Protein AF-A0A8C4XB05-F1 (afdb_monomer)

pLDDT: mean 82.98, std 16.68, range [43.34, 98.56]

Solvent-accessible surface area (backbone atoms only — not comparable to full-atom values): 11138 Å² total; per-residue (Å²): 120,66,72,64,51,55,53,51,55,51,53,49,50,57,51,47,29,56,49,43,52,54,46,29,57,49,31,52,52,50,28,53,51,29,49,55,38,36,53,41,47,61,72,66,62,57,79,61,76,79,40,91,90,44,74,74,69,87,67,71,57,72,71,68,80,67,80,66,71,92,76,64,84,85,87,72,52,70,62,56,52,48,42,54,50,33,53,48,26,54,41,47,32,56,52,49,52,53,39,49,57,52,38,54,72,76,38,68,81,45,58,69,44,54,52,39,48,53,51,51,36,52,51,29,51,52,48,27,54,48,45,51,52,46,33,57,74,69,74,40,84,78,78,88,75,72,84,70,69,71,53,79,78,50,95,79,62,50,74,68,56,54,53,54,49,41,50,52,50,36,51,43,47,28,57,44,28,52,47,44,31,53,54,32,51,52,47,36,68,76,42,58,80,82,130

Organism: Erpetoichthys calabaricus (NCBI:txid27687)

Secondary structure (DSSP, 8-state):
-HHHHHHHHHHHHHHHHHHHHHHHHHHHHHHHHHHHHHHHHHHHH-TTTTSTT----S-PPTT-----GGG-SSSS-HHHHHHHHHHHHHHHHHHHHHHHHHHHHH-TT-HHHHHHHHHHHHHHHHHHHHHHHHHHHTTPPPPP------TT--TT--HHHHHHHHHHHHHHHHHHHHHHHHHHHHHHHHSPPP-

Foldseek 3Di:
DVVVVVVVVVVLLLVLLVLLVVLLVLLVVLLVLLVLLLVLLVVQLDDDCPPPPDPPPPDDQPQLDAPPPPPADDPDDLLVLLQVLLQLLQQLLLLLVVLLVLCCVSPVPSVSNNVSSVVSSVSSVVSNVSSVVSCVSVVHDHDDDDRRDDRPPPVPDDNVVSSSNSSVSSVRNSNSSVSNSVSSVVVCVVSPNDD

Mean predicted aligned error: 8.16 Å

InterPro domains:
  IPR000151 Ciliary neurotrophic factor, CNTF [PF01110] (62-191)
  IPR009079 Four-helical cytokine-like, core [G3DSA:1.20.1250.10] (6-192)
  IPR009079 Four-helical cytokine-like, core [SSF47266] (19-193)
  IPR010681 Plethodontid receptivity factor PRF/cardiotrophin-like [PTHR21353] (12-193)

Nearest PDB structures (foldseek):
  3ncb-assembly1_A  TM=7.352E-01  e=3.656E-02  Homo sapiens
  3ncf-assembly1_A  TM=7.503E-01  e=5.565E-02  Homo sapiens
  2q98-assembly1_A  TM=6.964E-01  e=3.831E-02  Homo sapiens
  3nce-assembly1_A  TM=7.565E-01  e=7.365E-02  Homo sapiens
  3ncc-assembly1_A  TM=7.257E-01  e=8.086E-02  Homo sapiens

Radius of gyration: 19.12 Å; Cα contacts (8 Å, |Δi|>4): 170; chains: 1; bounding box: 54×31×57 Å

Sequence (195 aa):
MEVIQVTADQLASSRNQGYISKTYNLSQLLWKLSQDLLEEYEKNQGGPLWTPGYPPSPLYPAGVPQPQSAAWGNGLSDEKLLQHNFIACVSYSCYLQVVQQQQQELNPKATSLHTVLETVIQHMKTLMHNIETIMVSMNFTVPKIDQPMLPNSNSHSGSFQQKVLGYRICLGCNLWLERTVKDFALLASRYPSSF

Structure (mmCIF, N/CA/C/O backbone):
data_AF-A0A8C4XB05-F1
#
_entry.id   AF-A0A8C4XB05-F1
#
loop_
_atom_site.group_PDB
_atom_site.id
_atom_site.type_symbol
_atom_site.label_atom_id
_atom_site.label_alt_id
_atom_site.label_comp_id
_atom_site.label_asym_id
_atom_site.label_entity_id
_atom_site.label_seq_id
_atom_site.pdbx_PDB_ins_code
_atom_site.Cartn_x
_atom_site.Cartn_y
_atom_site.Cartn_z
_atom_site.occupancy
_atom_site.B_iso_or_equiv
_atom_site.auth_seq_id
_atom_site.auth_comp_id
_atom_site.auth_asym_id
_atom_site.auth_atom_id
_atom_site.pdbx_PDB_model_num
ATOM 1 N N . MET A 1 1 ? -26.334 12.978 34.610 1.00 60.12 1 MET A N 1
ATOM 2 C CA . MET A 1 1 ? -24.983 13.020 34.005 1.00 60.12 1 MET A CA 1
ATOM 3 C C . MET A 1 1 ? -24.670 11.746 33.216 1.00 60.12 1 MET A C 1
ATOM 5 O O . MET A 1 1 ? -24.031 11.838 32.185 1.00 60.12 1 MET A O 1
ATOM 9 N N . GLU A 1 2 ? -25.194 10.590 33.633 1.00 61.25 2 GLU A N 1
ATOM 10 C CA . GLU A 1 2 ? -24.961 9.268 33.018 1.00 61.25 2 GLU A CA 1
ATOM 11 C C . GLU A 1 2 ? -25.558 9.090 31.602 1.00 61.25 2 GLU A C 1
ATOM 13 O O . GLU A 1 2 ? -24.885 8.600 30.704 1.00 61.25 2 GLU A O 1
ATOM 18 N N . VAL A 1 3 ? -26.781 9.578 31.352 1.00 61.78 3 VAL A N 1
ATOM 19 C CA . VAL A 1 3 ? -27.481 9.431 30.052 1.00 61.78 3 VAL A CA 1
ATOM 20 C C . VAL A 1 3 ? -26.759 10.142 28.894 1.00 61.78 3 VAL A C 1
ATOM 22 O O . VAL A 1 3 ? -26.722 9.643 27.770 1.00 61.78 3 VAL A O 1
ATOM 25 N N . ILE A 1 4 ? -26.146 11.298 29.163 1.00 64.19 4 ILE A N 1
ATOM 26 C CA . ILE A 1 4 ? -25.444 12.095 28.143 1.00 64.19 4 ILE A CA 1
ATOM 27 C C . ILE A 1 4 ? -24.137 11.403 27.726 1.00 64.19 4 ILE A C 1
ATOM 29 O O . ILE A 1 4 ? -23.819 11.369 26.539 1.00 64.19 4 ILE A O 1
ATOM 33 N N . GLN A 1 5 ? -23.425 10.795 28.680 1.00 66.75 5 GLN A N 1
ATOM 34 C CA . GLN A 1 5 ? -22.178 10.074 28.418 1.00 66.75 5 GLN A CA 1
ATOM 35 C C . GLN A 1 5 ? -22.421 8.810 27.581 1.00 66.75 5 GLN A C 1
ATOM 37 O O . GLN A 1 5 ? -21.751 8.605 26.573 1.00 66.75 5 GLN A O 1
ATOM 42 N N . VAL A 1 6 ? -23.456 8.031 27.922 1.00 67.00 6 VAL A N 1
ATOM 43 C CA . VAL A 1 6 ? -23.853 6.828 27.165 1.00 67.00 6 VAL A CA 1
ATOM 44 C C . VAL A 1 6 ? -24.176 7.161 25.703 1.00 67.00 6 VAL A C 1
ATOM 46 O O . VAL A 1 6 ? -23.797 6.422 24.797 1.00 67.00 6 VAL A O 1
ATOM 49 N N . THR A 1 7 ? -24.816 8.306 25.451 1.00 72.75 7 THR A N 1
ATOM 50 C CA . THR A 1 7 ? -25.174 8.734 24.089 1.00 72.75 7 THR A CA 1
ATOM 51 C C . THR A 1 7 ? -23.936 9.139 23.274 1.00 72.75 7 THR A C 1
ATOM 53 O O . THR A 1 7 ? -23.841 8.836 22.084 1.00 72.75 7 THR A O 1
ATOM 56 N N . ALA A 1 8 ? -22.960 9.800 23.905 1.00 68.31 8 ALA A N 1
ATOM 57 C CA . ALA A 1 8 ? -21.710 10.200 23.259 1.00 68.31 8 ALA A CA 1
ATOM 58 C C . ALA A 1 8 ? -20.842 8.988 22.875 1.00 68.31 8 ALA A C 1
ATOM 60 O O . ALA A 1 8 ? -20.331 8.929 21.754 1.00 68.31 8 ALA A O 1
ATOM 61 N N . ASP A 1 9 ? -20.747 7.994 23.761 1.00 71.69 9 ASP A N 1
ATOM 62 C CA . ASP A 1 9 ? -19.969 6.773 23.527 1.00 71.69 9 ASP A CA 1
ATOM 63 C C . ASP A 1 9 ? -20.589 5.910 22.410 1.00 71.69 9 ASP A C 1
ATOM 65 O O . ASP A 1 9 ? -19.881 5.369 21.556 1.00 71.69 9 ASP A O 1
ATOM 69 N N . GLN A 1 10 ? -21.924 5.850 22.337 1.00 71.06 10 GLN A N 1
ATOM 70 C CA . GLN A 1 10 ? -22.647 5.176 21.251 1.00 71.06 10 GLN A CA 1
ATOM 71 C C . GLN A 1 10 ? -22.427 5.850 19.888 1.00 71.06 10 GLN A C 1
ATOM 73 O O . GLN A 1 10 ? -22.184 5.169 18.888 1.00 71.06 10 GLN A O 1
ATOM 78 N N . LEU A 1 11 ? -22.459 7.186 19.839 1.00 69.75 11 LEU A N 1
ATOM 79 C CA . LEU A 1 11 ? -22.200 7.949 18.614 1.00 69.75 11 LEU A CA 1
ATOM 80 C C . LEU A 1 11 ? -20.749 7.801 18.136 1.00 69.75 11 LEU A C 1
ATOM 82 O O . LEU A 1 11 ? -20.510 7.673 16.933 1.00 69.75 11 LEU A O 1
ATOM 86 N N . ALA A 1 12 ? -19.784 7.795 19.059 1.00 73.88 12 ALA A N 1
ATOM 87 C CA . ALA A 1 12 ? -18.378 7.552 18.744 1.00 73.88 12 ALA A CA 1
ATOM 88 C C . ALA A 1 12 ? -18.166 6.134 18.188 1.00 73.88 12 ALA A C 1
ATOM 90 O O . ALA A 1 12 ? -17.511 5.966 17.159 1.00 73.88 12 ALA A O 1
ATOM 91 N N . SER A 1 13 ? -18.795 5.128 18.804 1.00 74.81 13 SER A N 1
ATOM 92 C CA . SER A 1 13 ? -18.746 3.737 18.344 1.00 74.81 13 SER A CA 1
ATOM 93 C C . SER A 1 13 ? -19.310 3.575 16.925 1.00 74.81 13 SER A C 1
ATOM 95 O O . SER A 1 13 ? -18.620 3.066 16.042 1.00 74.81 13 SER A O 1
ATOM 97 N N . SER A 1 14 ? -20.508 4.109 16.653 1.00 76.94 14 SER A N 1
ATOM 98 C CA . SER A 1 14 ? -21.132 4.055 15.319 1.00 76.94 14 SER A CA 1
ATOM 99 C C . SER A 1 14 ? -20.298 4.767 14.243 1.00 76.94 14 SER A C 1
ATOM 101 O O . SER A 1 14 ? -20.148 4.280 13.118 1.00 76.94 14 SER A O 1
ATOM 103 N N . ARG A 1 15 ? -19.673 5.898 14.591 1.00 81.00 15 ARG A N 1
ATOM 104 C CA . ARG A 1 15 ? -18.768 6.619 13.688 1.00 81.00 15 ARG A CA 1
ATOM 105 C C . ARG A 1 15 ? -17.528 5.787 13.340 1.00 81.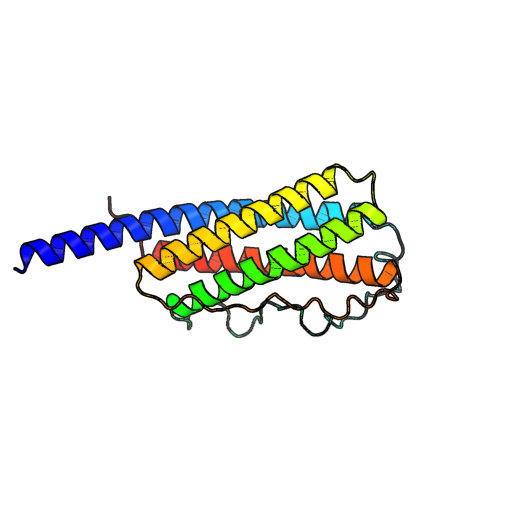00 15 ARG A C 1
ATOM 107 O O . ARG A 1 15 ? -17.167 5.700 12.165 1.00 81.00 15 ARG A O 1
ATOM 114 N N . ASN A 1 16 ? -16.915 5.147 14.335 1.00 83.19 16 ASN A N 1
ATOM 115 C CA . ASN A 1 16 ? -15.736 4.297 14.149 1.00 83.19 16 ASN A CA 1
ATOM 116 C C . ASN A 1 16 ? -16.041 3.102 13.238 1.00 83.19 16 ASN A C 1
ATOM 118 O O . ASN A 1 16 ? -15.267 2.818 12.326 1.00 83.19 16 ASN A O 1
ATOM 122 N N . GLN A 1 17 ? -17.209 2.474 13.400 1.00 84.94 17 GLN A N 1
ATOM 123 C CA . GLN A 1 17 ? -17.683 1.404 12.513 1.00 84.94 17 GLN A CA 1
ATOM 124 C C . GLN A 1 17 ? -17.757 1.865 11.049 1.00 84.94 17 GLN A C 1
ATOM 126 O O . GLN A 1 17 ? -17.242 1.197 10.147 1.00 84.94 17 GLN A O 1
ATOM 131 N N . GLY A 1 18 ? -18.361 3.035 10.807 1.00 88.25 18 GLY A N 1
ATOM 132 C CA . GLY A 1 18 ? -18.488 3.606 9.467 1.00 88.25 18 GLY A CA 1
ATOM 133 C C . GLY A 1 18 ? -17.135 3.863 8.799 1.00 88.25 18 GLY A C 1
ATOM 134 O O . GLY A 1 18 ? -16.974 3.594 7.606 1.00 88.25 18 GLY A O 1
ATOM 135 N N . TYR A 1 19 ? -16.144 4.339 9.557 1.00 91.38 19 TYR A N 1
ATOM 136 C CA . TYR A 1 19 ? -14.788 4.523 9.040 1.00 91.38 19 TYR A CA 1
ATOM 137 C C . TYR A 1 19 ? -14.073 3.195 8.785 1.00 91.38 19 TYR A C 1
ATOM 139 O O . TYR A 1 19 ? -13.484 3.035 7.716 1.00 91.38 19 TYR A O 1
ATOM 147 N N . ILE A 1 20 ? -14.162 2.220 9.694 1.00 94.69 20 ILE A N 1
ATOM 148 C CA . ILE A 1 20 ? -13.521 0.905 9.535 1.00 94.69 20 ILE A CA 1
ATOM 149 C C . ILE A 1 20 ? -14.054 0.188 8.291 1.00 94.69 20 ILE A C 1
ATOM 151 O O . ILE A 1 20 ? -13.259 -0.262 7.469 1.00 94.69 20 ILE A O 1
ATOM 155 N N . SER A 1 21 ? -15.374 0.155 8.088 1.00 93.50 21 SER A N 1
ATOM 156 C CA . SER A 1 21 ? -15.990 -0.491 6.918 1.00 93.50 21 SER A CA 1
ATOM 157 C C . SER A 1 21 ? -15.572 0.165 5.594 1.00 93.50 21 SER A C 1
ATOM 159 O O . SER A 1 21 ? -15.150 -0.513 4.655 1.00 93.50 21 SER A O 1
ATOM 161 N N . LYS A 1 22 ? -15.584 1.505 5.527 1.00 94.38 22 LYS A N 1
ATOM 162 C CA . LYS A 1 22 ? -15.093 2.246 4.349 1.00 94.38 22 LYS A CA 1
ATOM 163 C C . LYS A 1 22 ? -13.620 1.957 4.061 1.00 94.38 22 LYS A C 1
ATOM 165 O O . LYS A 1 22 ? -13.242 1.773 2.905 1.00 94.38 22 LYS A O 1
ATOM 170 N N . THR A 1 23 ? -12.801 1.900 5.106 1.00 96.81 23 THR A N 1
ATOM 171 C CA . THR A 1 23 ? -11.359 1.642 5.004 1.00 96.81 23 THR A CA 1
ATOM 172 C C . THR A 1 23 ? -11.083 0.209 4.560 1.00 96.81 23 THR A C 1
ATOM 174 O O . THR A 1 23 ? -10.231 -0.011 3.701 1.00 96.81 23 THR A O 1
ATOM 177 N N . TYR A 1 24 ? -11.867 -0.754 5.051 1.00 97.06 24 TYR A N 1
ATOM 178 C CA . TYR A 1 24 ? -11.793 -2.147 4.628 1.00 97.06 24 TYR A CA 1
ATOM 179 C C . TYR A 1 24 ? -12.103 -2.306 3.135 1.00 97.06 24 TYR A C 1
ATOM 181 O O . TYR A 1 24 ? -11.286 -2.859 2.399 1.00 97.06 24 TYR A O 1
ATOM 189 N N . ASN A 1 25 ? -13.213 -1.739 2.658 1.00 96.50 25 ASN A N 1
ATOM 190 C CA . ASN A 1 25 ? -13.579 -1.801 1.239 1.00 96.50 25 ASN A CA 1
ATOM 191 C C . ASN A 1 25 ? -12.509 -1.158 0.341 1.00 96.50 25 ASN A C 1
ATOM 193 O O . ASN A 1 25 ? -12.148 -1.712 -0.699 1.00 96.50 25 ASN A O 1
ATOM 197 N N . LEU A 1 26 ? -11.950 -0.016 0.762 1.00 98.00 26 LEU A N 1
ATOM 198 C CA . LEU A 1 26 ? -10.846 0.624 0.045 1.00 98.00 26 LEU A CA 1
ATOM 199 C C . LEU A 1 26 ? -9.596 -0.268 0.013 1.00 98.00 26 LEU A C 1
ATOM 201 O O . LEU A 1 26 ? -8.966 -0.376 -1.035 1.00 98.00 26 LEU A O 1
ATOM 205 N N . SER A 1 27 ? -9.254 -0.937 1.118 1.00 97.69 27 SER A N 1
ATOM 206 C CA . SER A 1 27 ? -8.103 -1.849 1.159 1.00 97.69 27 SER A CA 1
ATOM 207 C C . SER A 1 27 ? -8.253 -3.029 0.193 1.00 97.69 27 SER A C 1
ATOM 209 O O . SER A 1 27 ? -7.286 -3.405 -0.463 1.00 97.69 27 SER A O 1
ATOM 211 N N . GLN A 1 28 ? -9.469 -3.565 0.028 1.00 98.31 28 GLN A N 1
ATOM 212 C CA . GLN A 1 28 ? -9.745 -4.646 -0.923 1.00 98.31 28 GLN A CA 1
ATOM 213 C C . GLN A 1 28 ? -9.582 -4.189 -2.375 1.00 98.31 28 GLN A C 1
ATOM 215 O O . GLN A 1 28 ? -8.984 -4.904 -3.179 1.00 98.31 28 GLN A O 1
ATOM 220 N N . LEU A 1 29 ? -10.098 -3.002 -2.712 1.00 98.12 29 LEU A N 1
ATOM 221 C CA . LEU A 1 29 ? -9.890 -2.396 -4.028 1.00 98.12 29 LEU A CA 1
ATOM 222 C C . LEU A 1 29 ? -8.397 -2.180 -4.291 1.00 98.12 29 LEU A C 1
ATOM 224 O O . LEU A 1 29 ? -7.886 -2.568 -5.338 1.00 98.12 29 LEU A O 1
ATOM 228 N N . LEU A 1 30 ? -7.696 -1.590 -3.326 1.00 98.00 30 LEU A N 1
ATOM 229 C CA . LEU A 1 30 ? -6.293 -1.236 -3.472 1.00 98.00 30 LEU A CA 1
ATOM 230 C C . LEU A 1 30 ? -5.390 -2.469 -3.577 1.00 98.00 30 LEU A C 1
ATOM 232 O O . LEU A 1 30 ? -4.435 -2.458 -4.348 1.00 98.00 30 LEU A O 1
ATOM 236 N N . TRP A 1 31 ? -5.721 -3.557 -2.878 1.00 98.12 31 TRP A N 1
ATOM 237 C CA . TRP A 1 31 ? -5.018 -4.825 -3.040 1.00 98.12 31 TRP A CA 1
ATOM 238 C C . TRP A 1 31 ? -5.152 -5.376 -4.465 1.00 98.12 31 TRP A C 1
ATOM 240 O O . TRP A 1 31 ? -4.138 -5.758 -5.043 1.00 98.12 31 TRP A O 1
ATOM 250 N N . LYS A 1 32 ? -6.344 -5.332 -5.077 1.00 98.19 32 LYS A N 1
ATOM 251 C CA . LYS A 1 32 ? -6.517 -5.719 -6.492 1.00 98.19 32 LYS A CA 1
ATOM 252 C C . LYS A 1 32 ? -5.690 -4.832 -7.426 1.00 98.19 32 LYS A C 1
ATOM 254 O O . LYS A 1 32 ? -4.895 -5.346 -8.198 1.00 98.19 32 LYS A O 1
ATOM 259 N N . LEU A 1 33 ? -5.772 -3.511 -7.261 1.00 98.25 33 LEU A N 1
ATOM 260 C CA . LEU A 1 33 ? -4.976 -2.562 -8.052 1.00 98.25 33 LEU A CA 1
ATOM 261 C C . LEU A 1 33 ? -3.462 -2.774 -7.896 1.00 98.25 33 LEU A C 1
ATOM 263 O O . LEU A 1 33 ? -2.700 -2.516 -8.820 1.00 98.25 33 LEU A O 1
ATOM 267 N N . SER A 1 34 ? -3.004 -3.244 -6.733 1.00 97.50 34 SER A N 1
ATOM 268 C CA . SER A 1 34 ? -1.589 -3.563 -6.520 1.00 97.50 34 SER A CA 1
ATOM 269 C C . SER A 1 34 ? -1.129 -4.831 -7.246 1.00 97.50 34 SER A C 1
ATOM 271 O O . SER A 1 34 ? 0.059 -4.956 -7.532 1.00 97.50 34 SER A O 1
ATOM 273 N N . GLN A 1 35 ? -2.047 -5.761 -7.537 1.00 97.62 35 GLN A N 1
ATOM 274 C CA . GLN A 1 35 ? -1.771 -6.927 -8.382 1.00 97.62 35 GLN A CA 1
ATOM 275 C C . GLN A 1 35 ? -1.614 -6.464 -9.833 1.00 97.62 35 GLN A C 1
ATOM 277 O O . GLN A 1 35 ? -0.576 -6.728 -10.433 1.00 97.62 35 GLN A O 1
ATOM 282 N N . ASP A 1 36 ? -2.555 -5.647 -10.324 1.00 97.88 36 ASP A N 1
ATOM 283 C CA . ASP A 1 36 ? -2.479 -5.029 -11.656 1.00 97.88 36 ASP A CA 1
ATOM 284 C C . ASP A 1 36 ? -1.190 -4.206 -11.823 1.00 97.88 36 ASP A C 1
ATOM 286 O O . ASP A 1 36 ? -0.524 -4.265 -12.856 1.00 97.88 36 ASP A O 1
ATOM 290 N N . LEU A 1 37 ? -0.799 -3.456 -10.784 1.00 98.19 37 LEU A N 1
ATOM 291 C CA . LEU A 1 37 ? 0.459 -2.711 -10.757 1.00 98.19 37 LEU A CA 1
ATOM 292 C C . LEU A 1 37 ? 1.669 -3.633 -10.909 1.00 98.19 37 LEU A C 1
ATOM 294 O O . LEU A 1 37 ? 2.586 -3.300 -11.656 1.00 98.19 37 LEU A O 1
ATOM 298 N N . LEU A 1 38 ? 1.705 -4.753 -10.183 1.00 94.00 38 LEU A N 1
ATOM 299 C CA . LEU A 1 38 ? 2.818 -5.692 -10.258 1.00 94.00 38 LEU A CA 1
ATOM 300 C C . LEU A 1 38 ? 2.922 -6.279 -11.669 1.00 94.00 38 LEU A C 1
ATOM 302 O O . LEU A 1 38 ? 3.993 -6.216 -12.267 1.00 94.00 38 LEU A O 1
ATOM 306 N N . GLU A 1 39 ? 1.806 -6.742 -12.231 1.00 94.56 39 GLU A N 1
ATOM 307 C CA . GLU A 1 39 ? 1.744 -7.296 -13.587 1.00 94.56 39 GLU A CA 1
ATOM 308 C C . GLU A 1 39 ? 2.184 -6.280 -14.654 1.00 94.56 39 GLU A C 1
ATOM 310 O O . GLU A 1 39 ? 3.047 -6.570 -15.490 1.00 94.56 39 GLU A O 1
ATOM 315 N N . GLU A 1 40 ? 1.644 -5.057 -14.614 1.00 96.69 40 GLU A N 1
ATOM 316 C CA . GLU A 1 40 ? 2.043 -3.994 -15.538 1.00 96.69 40 GLU A CA 1
ATOM 317 C C . GLU A 1 40 ? 3.504 -3.591 -15.334 1.00 96.69 40 GLU A C 1
ATOM 319 O O . GLU A 1 40 ? 4.205 -3.313 -16.310 1.00 96.69 40 GLU A O 1
ATOM 324 N N . TYR A 1 41 ? 4.012 -3.599 -14.100 1.00 95.31 41 TYR A N 1
ATOM 325 C CA . TYR A 1 41 ? 5.420 -3.326 -13.858 1.00 95.31 41 TYR A CA 1
ATOM 326 C C . TYR A 1 41 ? 6.287 -4.372 -14.560 1.00 95.31 41 TYR A C 1
ATOM 328 O O . TYR A 1 41 ? 7.116 -3.998 -15.390 1.00 95.31 41 TYR A O 1
ATOM 336 N N . GLU A 1 42 ? 6.079 -5.664 -14.293 1.00 91.75 42 GLU A N 1
ATOM 337 C CA . GLU A 1 42 ? 6.877 -6.765 -14.852 1.00 91.75 42 GLU A CA 1
ATOM 338 C C . GLU A 1 42 ? 6.890 -6.762 -16.385 1.00 91.75 42 GLU A C 1
ATOM 340 O O . GLU A 1 42 ? 7.962 -6.828 -17.003 1.00 91.75 42 GLU A O 1
ATOM 345 N N . LYS A 1 43 ? 5.705 -6.606 -16.987 1.00 92.12 43 LYS A N 1
ATOM 346 C CA . LYS A 1 43 ? 5.476 -6.561 -18.437 1.00 92.12 43 LYS A CA 1
ATOM 347 C C . LYS A 1 43 ? 6.286 -5.473 -19.138 1.00 92.12 43 LYS A C 1
ATOM 349 O O . LYS A 1 43 ? 6.746 -5.678 -20.261 1.00 92.12 43 LYS A O 1
ATOM 354 N N . ASN A 1 44 ? 6.482 -4.328 -18.488 1.00 92.81 44 ASN A N 1
ATOM 355 C CA . ASN A 1 44 ? 7.165 -3.177 -19.076 1.00 92.81 44 ASN A CA 1
ATOM 356 C C . ASN A 1 44 ? 8.678 -3.138 -18.782 1.00 92.81 44 ASN A C 1
ATOM 358 O O . ASN A 1 44 ? 9.365 -2.248 -19.275 1.00 92.81 44 ASN A O 1
ATOM 362 N N . GLN A 1 45 ? 9.251 -4.081 -18.019 1.00 89.31 45 GLN A N 1
ATOM 363 C CA . GLN A 1 45 ? 10.687 -4.018 -17.700 1.00 89.31 45 GLN A CA 1
ATOM 364 C C . GLN A 1 45 ? 11.619 -4.607 -18.774 1.00 89.31 45 GLN A C 1
ATOM 366 O O . GLN A 1 45 ? 12.798 -4.232 -18.823 1.00 89.31 45 GLN A O 1
ATOM 371 N N . GLY A 1 46 ? 11.116 -5.499 -19.636 1.00 81.12 46 GLY A N 1
ATOM 372 C CA . GLY A 1 46 ? 11.929 -6.263 -20.593 1.00 81.12 46 GLY A CA 1
ATOM 373 C C . GLY A 1 46 ? 12.904 -7.253 -19.925 1.00 81.12 46 GLY A C 1
ATOM 374 O O . GLY A 1 46 ? 12.899 -7.441 -18.709 1.00 81.12 46 GLY A O 1
ATOM 375 N N . GLY A 1 47 ? 13.766 -7.908 -20.712 1.00 67.69 47 GLY A N 1
ATOM 376 C CA . GLY A 1 47 ? 14.885 -8.706 -20.177 1.00 67.69 47 GLY A CA 1
ATOM 377 C C . GLY A 1 47 ? 16.019 -7.820 -19.624 1.00 67.69 47 GLY A C 1
ATOM 378 O O . GLY A 1 47 ? 16.088 -6.644 -19.990 1.00 67.69 47 GLY A O 1
ATOM 379 N N . PRO A 1 48 ? 16.929 -8.323 -18.759 1.00 64.12 48 PRO A N 1
ATOM 380 C CA . PRO A 1 48 ? 17.093 -9.695 -18.261 1.00 64.12 48 PRO A CA 1
ATOM 381 C C . PRO A 1 48 ? 16.462 -9.966 -16.878 1.00 64.12 48 PRO A C 1
ATOM 383 O O . PRO A 1 48 ? 16.773 -10.976 -16.256 1.00 64.12 48 PRO A O 1
ATOM 386 N N . LEU A 1 49 ? 15.580 -9.102 -16.360 1.00 62.12 49 LEU A N 1
ATOM 387 C CA . LEU A 1 49 ? 14.963 -9.318 -15.032 1.00 62.12 49 LEU A CA 1
ATOM 388 C C . LEU A 1 49 ? 14.284 -10.686 -14.892 1.00 62.12 49 LEU A C 1
ATOM 390 O O . LEU A 1 49 ? 14.268 -11.259 -13.808 1.00 62.12 49 LEU A O 1
ATOM 394 N N . TRP A 1 50 ? 13.793 -11.206 -16.016 1.00 62.97 50 TRP A N 1
ATOM 395 C CA . TRP A 1 50 ? 13.062 -12.465 -16.129 1.00 62.97 50 TRP A CA 1
ATOM 396 C C . TRP A 1 50 ? 13.841 -13.551 -16.883 1.00 62.97 50 TRP A C 1
ATOM 398 O O . TRP A 1 50 ? 13.275 -14.588 -17.219 1.00 62.97 50 TRP A O 1
ATOM 408 N N . THR A 1 51 ? 15.129 -13.334 -17.192 1.00 60.69 51 THR A N 1
ATOM 409 C CA . THR A 1 51 ? 15.937 -14.373 -17.851 1.00 60.69 51 THR A CA 1
ATOM 410 C C . THR A 1 51 ? 16.400 -15.425 -16.839 1.00 60.69 51 THR A C 1
ATOM 412 O O . THR A 1 51 ? 17.016 -15.063 -15.829 1.00 60.69 51 THR A O 1
ATOM 415 N N . PRO A 1 52 ? 16.176 -16.725 -17.110 1.00 52.34 52 PRO A N 1
ATOM 416 C CA . PRO A 1 52 ? 16.727 -17.809 -16.302 1.00 52.34 52 PRO A CA 1
ATOM 417 C C . PRO A 1 52 ? 18.250 -17.658 -16.151 1.00 52.34 52 PRO A C 1
ATOM 419 O O . PRO A 1 52 ? 18.955 -17.502 -17.144 1.00 52.34 52 PRO A O 1
ATOM 422 N N . GLY A 1 53 ? 18.759 -17.691 -14.915 1.00 54.09 53 GLY A N 1
ATOM 423 C CA . GLY A 1 53 ? 20.196 -17.567 -14.612 1.00 54.09 53 GLY A CA 1
ATOM 424 C C . GLY A 1 53 ? 20.639 -16.225 -14.013 1.00 54.09 53 GLY A C 1
ATOM 425 O O . GLY A 1 53 ? 21.739 -16.151 -13.475 1.00 54.09 53 GLY A O 1
ATOM 426 N N . TYR A 1 54 ? 19.778 -15.201 -14.012 1.00 49.56 54 TYR A N 1
ATOM 427 C CA . TYR A 1 54 ? 19.976 -13.952 -13.264 1.00 49.56 54 TYR A CA 1
ATOM 428 C C . TYR A 1 54 ? 18.883 -13.799 -12.198 1.00 49.56 54 TYR A C 1
ATOM 430 O O . TYR A 1 54 ? 17.957 -13.011 -12.387 1.00 49.56 54 TYR A O 1
ATOM 438 N N . PRO A 1 55 ? 18.927 -14.529 -11.067 1.00 49.19 55 PRO A N 1
ATOM 439 C CA . PRO A 1 55 ? 18.030 -14.190 -9.977 1.00 49.19 55 PRO A CA 1
ATOM 440 C C . PRO A 1 55 ? 18.367 -12.759 -9.523 1.00 49.19 55 PRO A C 1
ATOM 442 O O . PRO A 1 55 ? 19.541 -12.472 -9.253 1.00 49.19 55 PRO A O 1
ATOM 445 N N . PRO A 1 56 ? 17.392 -11.837 -9.428 1.00 53.06 56 PRO A N 1
ATOM 446 C CA . PRO A 1 56 ? 17.637 -10.573 -8.757 1.00 53.06 56 PRO A CA 1
ATOM 447 C C . PRO A 1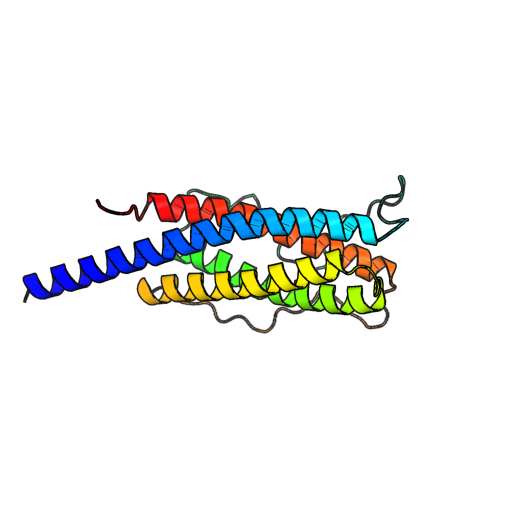 56 ? 18.101 -10.910 -7.340 1.00 53.06 56 PRO A C 1
ATOM 449 O O . PRO A 1 56 ? 17.367 -11.560 -6.593 1.00 53.06 56 PRO A O 1
ATOM 452 N N . SER A 1 57 ? 19.341 -10.523 -7.008 1.00 53.47 57 SER A N 1
ATOM 453 C CA . SER A 1 57 ? 19.997 -10.824 -5.728 1.00 53.47 57 SER A CA 1
ATOM 454 C C . SER A 1 57 ? 18.980 -10.737 -4.588 1.00 53.47 57 SER A C 1
ATOM 456 O O . SER A 1 57 ? 18.312 -9.705 -4.503 1.00 53.47 57 SER A O 1
ATOM 458 N N . PRO A 1 58 ? 18.805 -11.781 -3.752 1.00 51.16 58 PRO A N 1
ATOM 459 C CA . PRO A 1 58 ? 17.678 -11.924 -2.818 1.00 51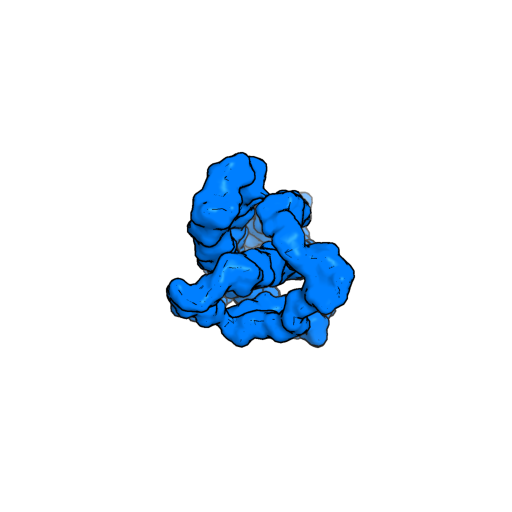.16 58 PRO A CA 1
ATOM 460 C C . PRO A 1 58 ? 17.630 -10.840 -1.734 1.00 51.16 58 PRO A C 1
ATOM 462 O O . PRO A 1 58 ? 16.683 -10.776 -0.952 1.00 51.16 58 PRO A O 1
ATOM 465 N N . LEU A 1 59 ? 18.641 -9.976 -1.690 1.00 49.19 59 LEU A N 1
ATOM 466 C CA . LEU A 1 59 ? 18.730 -8.855 -0.782 1.00 49.19 59 LEU A CA 1
ATOM 467 C C . LEU A 1 59 ? 17.666 -7.819 -1.151 1.00 49.19 59 LEU A C 1
ATOM 469 O O . LEU A 1 59 ? 17.782 -7.083 -2.134 1.00 49.19 59 LEU A O 1
ATOM 473 N N . TYR A 1 60 ? 16.620 -7.753 -0.329 1.00 53.69 60 TYR A N 1
ATOM 474 C CA . TYR A 1 60 ? 15.854 -6.525 -0.192 1.00 53.69 60 TYR A CA 1
ATOM 475 C C . TYR A 1 60 ? 16.844 -5.392 0.092 1.00 53.69 60 TYR A C 1
ATOM 477 O O . TYR A 1 60 ? 17.671 -5.532 0.999 1.00 53.69 60 TYR A O 1
ATOM 485 N N . PRO A 1 61 ? 16.809 -4.294 -0.676 1.00 52.31 61 PRO A N 1
ATOM 486 C CA . PRO A 1 61 ? 17.603 -3.121 -0.362 1.00 52.31 61 PRO A CA 1
ATOM 487 C C . PRO A 1 61 ? 17.359 -2.735 1.098 1.00 52.31 61 PRO A C 1
ATOM 489 O O . PRO A 1 61 ? 16.209 -2.714 1.549 1.00 52.31 61 PRO A O 1
ATOM 492 N N . ALA A 1 62 ? 18.438 -2.493 1.846 1.00 50.22 62 ALA A N 1
ATOM 493 C CA . ALA A 1 62 ? 18.356 -2.123 3.253 1.00 50.22 62 ALA A CA 1
ATOM 494 C C . ALA A 1 62 ? 17.402 -0.930 3.409 1.00 50.22 62 ALA A C 1
ATOM 496 O O . ALA A 1 62 ? 17.663 0.132 2.856 1.00 50.22 62 ALA A O 1
ATOM 497 N N . GLY A 1 63 ? 16.290 -1.124 4.121 1.00 51.59 63 GLY A N 1
ATOM 498 C CA . GLY A 1 63 ? 15.278 -0.087 4.333 1.00 51.59 63 GLY A CA 1
ATOM 499 C C . GLY A 1 63 ? 13.949 -0.277 3.597 1.00 51.59 63 GLY A C 1
ATOM 500 O O . GLY A 1 63 ? 13.049 0.505 3.866 1.00 51.59 63 GLY A O 1
ATOM 501 N N . VAL A 1 64 ? 13.756 -1.299 2.741 1.00 54.03 64 VAL A N 1
ATOM 502 C CA . VAL A 1 64 ? 12.396 -1.645 2.258 1.00 54.03 64 VAL A CA 1
ATOM 503 C C . VAL A 1 64 ? 11.662 -2.452 3.340 1.00 54.03 64 VAL A C 1
ATOM 505 O O . VAL A 1 64 ? 12.052 -3.598 3.592 1.00 54.03 64 VAL A O 1
ATOM 508 N N . PRO A 1 65 ? 10.593 -1.926 3.970 1.00 54.7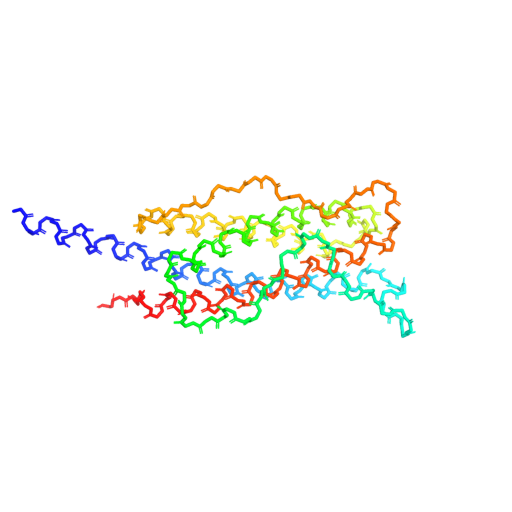8 65 PRO A N 1
ATOM 509 C CA . PRO A 1 65 ? 9.867 -2.628 5.020 1.00 54.78 65 PRO A CA 1
ATOM 510 C C . PRO A 1 65 ? 9.180 -3.862 4.442 1.00 54.78 65 PRO A C 1
ATOM 512 O O . PRO A 1 65 ? 8.201 -3.756 3.702 1.00 54.78 65 PRO A O 1
ATOM 515 N N . GLN A 1 66 ? 9.676 -5.046 4.786 1.00 65.00 66 GLN A N 1
ATOM 516 C CA . GLN A 1 66 ? 8.984 -6.295 4.492 1.00 65.00 66 GLN A CA 1
ATOM 517 C C . GLN A 1 66 ? 7.890 -6.526 5.533 1.00 65.00 66 GLN A C 1
ATOM 519 O O . GLN A 1 66 ? 8.113 -6.240 6.716 1.00 65.00 66 GLN A O 1
ATOM 524 N N . PRO A 1 67 ? 6.723 -7.063 5.149 1.00 60.19 67 PRO A N 1
ATOM 525 C CA . PRO A 1 67 ? 5.782 -7.536 6.142 1.00 60.19 67 PRO A CA 1
ATOM 526 C C . PRO A 1 67 ? 6.428 -8.751 6.831 1.00 60.19 67 PRO A C 1
ATOM 528 O O . PRO A 1 67 ? 6.473 -9.844 6.279 1.00 60.19 67 PRO A O 1
ATOM 531 N N . GLN A 1 68 ? 7.008 -8.553 8.021 1.00 56.81 68 GLN A N 1
ATOM 532 C CA . GLN A 1 68 ? 7.581 -9.647 8.811 1.00 56.81 68 GLN A CA 1
ATOM 533 C C . GLN A 1 68 ? 6.476 -10.657 9.139 1.00 56.81 68 GLN A C 1
ATOM 535 O O . GLN A 1 68 ? 5.517 -10.306 9.825 1.00 56.81 68 GLN A O 1
ATOM 540 N N . SER A 1 69 ? 6.616 -11.895 8.655 1.00 52.12 69 SER A N 1
ATOM 541 C CA . SER A 1 69 ? 5.580 -12.934 8.750 1.00 52.12 69 SER A CA 1
ATOM 542 C C . SER A 1 69 ? 5.311 -13.439 10.168 1.00 52.12 69 SER A C 1
ATOM 544 O O . SER A 1 69 ? 4.207 -13.884 10.464 1.00 52.12 69 SER A O 1
ATOM 546 N N . ALA A 1 70 ? 6.286 -13.337 11.074 1.00 46.91 70 ALA A N 1
ATOM 547 C CA . ALA A 1 70 ? 6.203 -13.956 12.398 1.00 46.91 70 ALA A CA 1
ATOM 548 C C . ALA A 1 70 ? 5.267 -13.237 13.395 1.00 46.91 70 ALA A C 1
ATOM 550 O O . ALA A 1 70 ? 4.942 -13.804 14.432 1.00 46.91 70 ALA A O 1
ATOM 551 N N . ALA A 1 71 ? 4.818 -12.012 13.094 1.00 47.78 71 ALA A N 1
ATOM 552 C CA . ALA A 1 71 ? 3.918 -11.229 13.953 1.00 47.78 71 ALA A CA 1
ATOM 553 C C . ALA A 1 71 ? 2.491 -11.092 13.380 1.00 47.78 71 ALA A C 1
ATOM 555 O O . ALA A 1 71 ? 1.704 -10.266 13.852 1.00 47.78 71 ALA A O 1
ATOM 556 N N . TRP A 1 72 ? 2.159 -11.848 12.328 1.00 57.09 72 TRP A N 1
ATOM 557 C CA . TRP A 1 72 ? 0.873 -11.756 11.636 1.00 57.09 72 TRP A CA 1
ATOM 558 C C . TRP A 1 72 ? -0.269 -12.372 12.457 1.00 57.09 72 TRP A C 1
ATOM 560 O O . TRP A 1 72 ? -0.311 -13.579 12.652 1.00 57.09 72 TRP A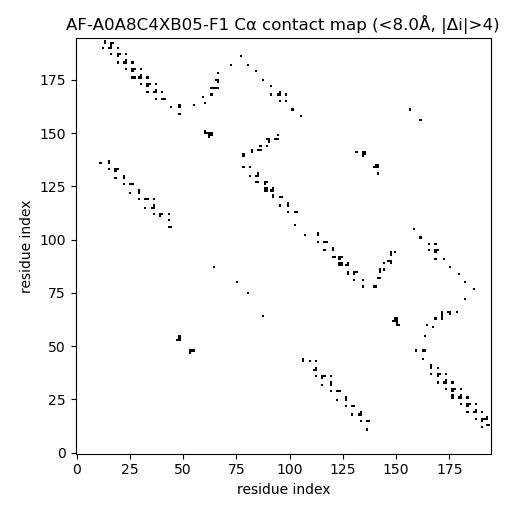 O 1
ATOM 570 N N . GLY A 1 73 ? -1.219 -11.522 12.868 1.00 55.97 73 GLY A N 1
ATOM 571 C CA . GLY A 1 73 ? -2.610 -11.889 13.161 1.00 55.97 73 GLY A CA 1
ATOM 572 C C . GLY A 1 73 ? -2.859 -12.773 14.387 1.00 55.97 73 GLY A C 1
ATOM 573 O O . GLY A 1 73 ? -2.767 -13.991 14.301 1.00 55.97 73 GLY A O 1
ATOM 574 N N . ASN A 1 74 ? -3.249 -12.110 15.489 1.00 57.88 74 ASN A N 1
ATOM 575 C CA . ASN A 1 74 ? -4.052 -12.543 16.661 1.00 57.88 74 ASN A CA 1
ATOM 576 C C . ASN A 1 74 ? -3.504 -12.005 17.999 1.00 57.88 74 ASN A C 1
ATOM 578 O O . ASN A 1 74 ? -4.248 -11.959 18.973 1.00 57.88 74 ASN A O 1
ATOM 582 N N . GLY A 1 75 ? -2.249 -11.537 18.042 1.00 67.31 75 GLY A N 1
ATOM 583 C CA . GLY A 1 75 ? -1.609 -11.022 19.266 1.00 67.31 75 GLY A CA 1
ATOM 584 C C . GLY A 1 75 ? -1.418 -9.500 19.359 1.00 67.31 75 GLY A C 1
ATOM 585 O O . GLY A 1 75 ? -0.976 -9.016 20.396 1.00 67.31 75 GLY A O 1
ATOM 586 N N . LEU A 1 76 ? -1.711 -8.732 18.302 1.00 83.56 76 LEU A N 1
ATOM 587 C CA . LEU A 1 76 ? -1.540 -7.271 18.300 1.00 83.56 76 LEU A CA 1
ATOM 588 C C . LEU A 1 76 ? -2.809 -6.544 18.770 1.00 83.56 76 LEU A C 1
ATOM 590 O O . LEU A 1 76 ? -3.927 -6.949 18.439 1.00 83.56 76 LEU A O 1
ATOM 594 N N . SER A 1 77 ? -2.619 -5.439 19.500 1.00 90.75 77 SER A N 1
ATOM 595 C CA . SER A 1 77 ? -3.698 -4.505 19.843 1.00 90.75 77 SER A CA 1
ATOM 596 C C . SER A 1 77 ? -4.207 -3.759 18.608 1.00 90.75 77 SER A C 1
ATOM 598 O O . SER A 1 77 ? -3.471 -3.594 17.632 1.00 90.75 77 SER A O 1
ATOM 600 N N . ASP A 1 78 ? -5.445 -3.259 18.665 1.00 93.00 78 ASP A N 1
ATOM 601 C CA . ASP A 1 78 ? -6.046 -2.478 17.573 1.00 93.00 78 ASP A CA 1
ATOM 602 C C . ASP A 1 78 ? -5.204 -1.242 17.227 1.00 93.00 78 ASP A C 1
ATOM 604 O O . ASP A 1 78 ? -4.941 -0.979 16.054 1.00 93.00 78 ASP A O 1
ATOM 608 N N . GLU A 1 79 ? -4.671 -0.549 18.241 1.00 94.12 79 GLU A N 1
ATOM 609 C CA . GLU A 1 79 ? -3.738 0.563 18.042 1.00 94.12 79 GLU A CA 1
ATOM 610 C C . GLU A 1 79 ? -2.494 0.126 17.256 1.00 94.12 79 GLU A C 1
ATOM 612 O O . GLU A 1 79 ? -2.101 0.799 16.305 1.00 94.12 79 GLU A O 1
ATOM 617 N N . LYS A 1 80 ? -1.878 -1.015 17.594 1.00 92.12 80 LYS A N 1
ATOM 618 C CA . LYS A 1 80 ? -0.679 -1.493 16.886 1.00 92.12 80 LYS A CA 1
ATOM 619 C C . LYS A 1 80 ? -0.982 -1.945 15.464 1.00 92.12 80 LYS A C 1
ATOM 621 O O . LYS A 1 80 ? -0.152 -1.735 14.579 1.00 92.12 80 LYS A O 1
ATOM 626 N N . LEU A 1 81 ? -2.153 -2.535 15.225 1.00 92.12 81 LEU A N 1
ATOM 627 C CA . LEU A 1 81 ? -2.611 -2.863 13.874 1.00 92.12 81 LEU A CA 1
ATOM 628 C C . LEU A 1 81 ? -2.749 -1.592 13.029 1.00 92.12 81 LEU A C 1
ATOM 630 O O . LEU A 1 81 ? -2.178 -1.517 11.940 1.00 92.12 81 LEU A O 1
ATOM 634 N N . LEU A 1 82 ? -3.437 -0.574 13.549 1.00 95.06 82 LEU A N 1
ATOM 635 C CA . LEU A 1 82 ? -3.628 0.699 12.854 1.00 95.06 82 LEU A CA 1
ATOM 636 C C . LEU A 1 82 ? -2.299 1.433 12.629 1.00 95.06 82 LEU A C 1
ATOM 638 O O . LEU A 1 82 ? -2.036 1.869 11.511 1.00 95.06 82 LEU A O 1
ATOM 642 N N . GLN A 1 83 ? -1.414 1.480 13.631 1.00 93.88 83 GLN A N 1
ATOM 643 C CA . GLN A 1 83 ? -0.078 2.075 13.506 1.00 93.88 83 GLN A CA 1
ATOM 644 C C . GLN A 1 83 ? 0.743 1.409 12.397 1.00 93.88 83 GLN A C 1
ATOM 646 O O . GLN A 1 83 ? 1.313 2.104 11.560 1.00 93.88 83 GLN A O 1
ATOM 651 N N . HIS A 1 84 ? 0.794 0.075 12.339 1.00 91.38 84 HIS A N 1
ATOM 652 C CA . HIS A 1 84 ? 1.541 -0.615 11.283 1.00 91.38 84 HIS A CA 1
ATOM 653 C C . HIS A 1 84 ? 0.986 -0.319 9.886 1.00 91.38 84 HIS A C 1
ATOM 655 O O . HIS A 1 84 ? 1.763 -0.054 8.968 1.00 91.38 84 HIS A O 1
ATOM 661 N N . ASN A 1 85 ? -0.340 -0.331 9.728 1.00 94.06 85 ASN A N 1
ATOM 662 C CA . ASN A 1 85 ? -0.974 -0.027 8.447 1.00 94.06 85 ASN A CA 1
ATOM 663 C C . ASN A 1 85 ? -0.757 1.435 8.034 1.00 94.06 85 ASN A C 1
ATOM 665 O O . ASN A 1 85 ? -0.453 1.698 6.872 1.00 94.06 85 ASN A O 1
ATOM 669 N N . PHE A 1 86 ? -0.822 2.377 8.979 1.00 95.25 86 PHE A N 1
ATOM 670 C CA . PHE A 1 86 ? -0.513 3.786 8.740 1.00 95.25 86 PHE A CA 1
ATOM 671 C C . PHE A 1 86 ? 0.922 3.967 8.224 1.00 95.25 86 PHE A C 1
ATOM 673 O O . PHE A 1 86 ? 1.137 4.563 7.170 1.00 95.25 86 PHE A O 1
ATOM 680 N N . ILE A 1 87 ? 1.900 3.381 8.922 1.00 91.81 87 ILE A N 1
ATOM 681 C CA . ILE A 1 87 ? 3.324 3.463 8.566 1.00 91.81 87 ILE A CA 1
ATOM 682 C C . ILE A 1 87 ? 3.579 2.871 7.179 1.00 91.81 87 ILE A C 1
ATOM 684 O O . ILE A 1 87 ? 4.316 3.460 6.382 1.00 91.81 87 ILE A O 1
ATOM 688 N N . ALA A 1 88 ? 2.953 1.732 6.872 1.00 90.31 88 ALA A N 1
ATOM 689 C CA . ALA A 1 88 ? 3.055 1.101 5.564 1.00 90.31 88 ALA A CA 1
ATOM 690 C C . ALA A 1 88 ? 2.475 2.002 4.463 1.00 90.31 88 ALA A C 1
ATOM 692 O O . ALA A 1 88 ? 3.137 2.207 3.445 1.00 90.31 88 ALA A O 1
ATOM 693 N N . CYS A 1 89 ? 1.297 2.599 4.684 1.00 93.56 89 CYS A N 1
ATOM 694 C CA . CYS A 1 89 ? 0.678 3.505 3.715 1.00 93.56 89 CYS A CA 1
ATOM 695 C C . CYS A 1 89 ? 1.561 4.726 3.423 1.00 93.56 89 CYS A C 1
ATOM 697 O O . CYS A 1 89 ? 1.804 5.036 2.255 1.00 93.56 89 CYS A O 1
ATOM 699 N N . VAL A 1 90 ? 2.106 5.366 4.465 1.00 92.19 90 VAL A N 1
ATOM 700 C CA . VAL A 1 90 ? 3.049 6.489 4.321 1.00 92.19 90 VAL A CA 1
ATOM 701 C C . VAL A 1 90 ? 4.272 6.052 3.512 1.00 92.19 90 VAL A C 1
ATOM 703 O O . VAL A 1 90 ? 4.552 6.623 2.457 1.00 92.19 90 VAL A O 1
ATOM 706 N N . SER A 1 91 ? 4.951 4.991 3.957 1.00 89.38 91 SER A N 1
ATOM 707 C CA . SER A 1 91 ? 6.210 4.511 3.370 1.00 89.38 91 SER A CA 1
ATOM 708 C C . SER A 1 91 ? 6.068 4.155 1.895 1.00 89.38 91 SER A C 1
ATOM 710 O O . SER A 1 91 ? 6.790 4.677 1.045 1.00 89.38 91 SER A O 1
ATOM 712 N N . TYR A 1 92 ? 5.096 3.302 1.571 1.00 91.69 92 TYR A N 1
ATOM 713 C CA . TYR A 1 92 ? 4.921 2.817 0.209 1.00 91.69 92 TYR A CA 1
ATOM 714 C C . TYR A 1 92 ? 4.359 3.881 -0.731 1.00 91.69 92 TYR A C 1
ATOM 716 O O . TYR A 1 92 ? 4.706 3.855 -1.909 1.00 91.69 92 TYR A O 1
ATOM 724 N N . SER A 1 93 ? 3.581 4.857 -0.244 1.00 93.50 93 SER A N 1
ATOM 725 C CA . SER A 1 93 ? 3.181 5.988 -1.090 1.00 93.50 93 SER A CA 1
ATOM 726 C C . SER A 1 93 ? 4.397 6.793 -1.569 1.00 93.50 93 SER A C 1
ATOM 728 O O . SER A 1 93 ? 4.478 7.121 -2.751 1.00 93.50 93 SER A O 1
ATOM 730 N N . CYS A 1 94 ? 5.386 7.030 -0.698 1.00 91.00 94 CYS A N 1
ATOM 731 C CA . CYS A 1 94 ? 6.629 7.713 -1.061 1.00 91.00 94 CYS A CA 1
ATOM 732 C C . CYS A 1 94 ? 7.504 6.861 -1.987 1.00 91.00 94 CYS A C 1
ATOM 734 O O . CYS A 1 94 ? 8.024 7.355 -2.986 1.00 91.00 94 CYS A O 1
ATOM 736 N N . TYR A 1 95 ? 7.648 5.568 -1.697 1.00 90.69 95 TYR A N 1
ATOM 737 C CA . TYR A 1 95 ? 8.453 4.669 -2.526 1.00 90.69 95 TYR A CA 1
ATOM 738 C C . TYR A 1 95 ? 7.894 4.534 -3.941 1.00 90.69 95 TYR A C 1
ATOM 740 O O . TYR A 1 95 ? 8.647 4.617 -4.910 1.00 90.69 95 TYR A O 1
ATOM 748 N N . LEU A 1 96 ? 6.574 4.396 -4.076 1.00 94.62 96 LEU A N 1
ATOM 749 C CA . LEU A 1 96 ? 5.913 4.316 -5.375 1.00 94.62 96 LEU A CA 1
ATOM 750 C C . LEU A 1 96 ? 6.025 5.617 -6.176 1.00 94.62 96 LEU A C 1
ATOM 752 O O . LEU A 1 96 ? 6.135 5.549 -7.395 1.00 94.62 96 LEU A O 1
ATOM 756 N N . GLN A 1 97 ? 6.073 6.787 -5.529 1.00 94.44 97 GLN A N 1
ATOM 757 C CA . GLN A 1 97 ? 6.356 8.050 -6.226 1.00 94.44 97 GLN A CA 1
ATOM 758 C C . GLN A 1 97 ? 7.751 8.059 -6.859 1.00 94.44 97 GLN A C 1
ATOM 760 O O . GLN A 1 97 ? 7.911 8.544 -7.977 1.00 94.44 97 GLN A O 1
ATOM 765 N N . VAL A 1 98 ? 8.756 7.485 -6.191 1.00 91.25 98 VAL A N 1
ATOM 766 C CA . VAL A 1 98 ? 10.087 7.349 -6.799 1.00 91.25 98 VAL A CA 1
ATOM 767 C C . VAL A 1 98 ? 10.062 6.358 -7.960 1.00 91.25 98 VAL A C 1
ATOM 769 O O . VAL A 1 98 ? 10.629 6.637 -9.015 1.00 91.25 98 VAL A O 1
ATOM 772 N N . VAL A 1 99 ? 9.363 5.229 -7.808 1.00 93.50 99 VAL A N 1
ATOM 773 C CA . VAL A 1 99 ? 9.177 4.272 -8.911 1.00 93.50 99 VAL A CA 1
ATOM 774 C C . VAL A 1 99 ? 8.493 4.944 -10.102 1.00 93.50 99 VAL A C 1
ATOM 776 O O . VAL A 1 99 ? 8.937 4.766 -11.231 1.00 93.50 99 VAL A O 1
ATOM 779 N N . GLN A 1 100 ? 7.469 5.765 -9.866 1.00 96.19 100 GLN A N 1
ATOM 780 C CA . GLN A 1 100 ? 6.780 6.526 -10.905 1.00 96.19 100 GLN A CA 1
ATOM 781 C C . GLN A 1 100 ? 7.739 7.439 -11.676 1.00 96.19 100 GLN A C 1
ATOM 783 O O . GLN A 1 100 ? 7.757 7.390 -12.903 1.00 96.19 100 GLN A O 1
ATOM 788 N N . GLN A 1 101 ? 8.578 8.207 -10.978 1.00 94.12 101 GLN A N 1
ATOM 789 C CA . GLN A 1 101 ? 9.587 9.065 -11.612 1.00 94.12 101 GLN A CA 1
ATOM 790 C C . GLN A 1 101 ? 10.583 8.248 -12.447 1.00 94.12 101 GLN A C 1
ATOM 792 O O . GLN A 1 101 ? 10.828 8.564 -13.607 1.00 94.12 101 GLN A O 1
ATOM 797 N N . GLN A 1 102 ? 11.092 7.138 -11.907 1.00 92.75 102 GLN A N 1
ATOM 798 C CA . GLN A 1 102 ? 12.005 6.255 -12.640 1.00 92.75 102 GLN A CA 1
ATOM 799 C C . GLN A 1 102 ? 11.354 5.659 -13.894 1.00 92.75 102 GLN A C 1
ATOM 801 O O . GLN A 1 102 ? 11.993 5.545 -14.937 1.00 92.75 102 GLN A O 1
ATOM 806 N N . GLN A 1 103 ? 10.078 5.273 -13.826 1.00 95.50 103 GLN A N 1
ATOM 807 C CA . GLN A 1 103 ? 9.382 4.702 -14.979 1.00 95.50 103 GLN A CA 1
ATOM 808 C C . GLN A 1 103 ? 9.088 5.744 -16.063 1.00 95.50 103 GLN A C 1
ATOM 810 O O . GLN A 1 103 ? 8.991 5.364 -17.228 1.00 95.50 103 GLN A O 1
ATOM 815 N N . GLN A 1 104 ? 8.978 7.036 -15.732 1.00 95.50 104 GLN A N 1
ATOM 816 C CA . GLN A 1 104 ? 8.867 8.094 -16.746 1.00 95.50 104 GLN A CA 1
AT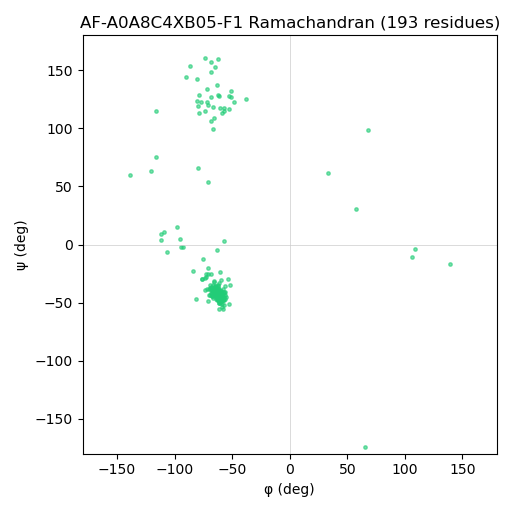OM 817 C C . GLN A 1 104 ? 10.118 8.156 -17.632 1.00 95.50 104 GLN A C 1
ATOM 819 O O . GLN A 1 104 ? 10.002 8.392 -18.832 1.00 95.50 104 GLN A O 1
ATOM 824 N N . GLU A 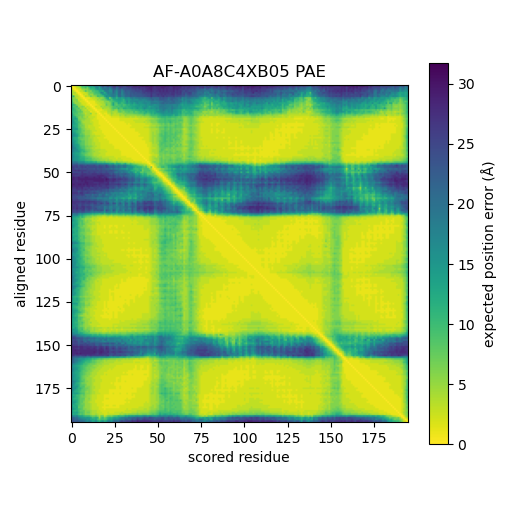1 105 ? 11.296 7.885 -17.066 1.00 93.06 105 GLU A N 1
ATOM 825 C CA . GLU A 1 105 ? 12.562 7.833 -17.804 1.00 93.06 105 GLU A CA 1
ATOM 826 C C . GLU A 1 105 ? 12.764 6.486 -18.511 1.00 93.06 105 GLU A C 1
ATOM 828 O O . GLU A 1 105 ? 13.109 6.439 -19.692 1.00 93.06 105 GLU A O 1
ATOM 833 N N . LEU A 1 106 ? 12.532 5.378 -17.799 1.00 91.94 106 LEU A N 1
ATOM 834 C CA . LEU A 1 106 ? 12.798 4.026 -18.298 1.00 91.94 106 LEU A CA 1
ATOM 835 C C . LEU A 1 106 ? 11.777 3.573 -19.346 1.00 91.94 106 LEU A C 1
ATOM 837 O O . LEU A 1 106 ? 12.144 2.911 -20.315 1.00 91.94 106 LEU A O 1
ATOM 841 N N . ASN A 1 107 ? 10.504 3.913 -19.143 1.00 95.00 107 ASN A N 1
ATOM 842 C CA . ASN A 1 107 ? 9.367 3.410 -19.909 1.00 95.00 107 ASN A CA 1
ATOM 843 C C . ASN A 1 107 ? 8.349 4.534 -20.214 1.00 95.00 107 ASN A C 1
ATOM 845 O O . ASN A 1 107 ? 7.168 4.426 -19.865 1.00 95.00 107 ASN A O 1
ATOM 849 N N . PRO A 1 108 ? 8.745 5.616 -20.917 1.00 96.44 108 PRO A N 1
ATOM 850 C CA . PRO A 1 108 ? 7.900 6.802 -21.122 1.00 96.44 108 PRO A CA 1
ATOM 851 C C . PRO A 1 108 ? 6.583 6.518 -21.860 1.00 96.44 108 PRO A C 1
ATOM 853 O O . PRO A 1 108 ? 5.622 7.270 -21.735 1.00 96.44 108 PRO A O 1
ATOM 856 N N . LYS A 1 109 ? 6.519 5.432 -22.640 1.00 97.00 109 LYS A N 1
ATOM 857 C CA . LYS A 1 109 ? 5.339 5.048 -23.433 1.00 97.00 109 LYS A CA 1
ATOM 858 C C . LYS A 1 109 ? 4.418 4.043 -22.728 1.00 97.00 109 LYS A C 1
ATOM 860 O O . LYS A 1 109 ? 3.387 3.688 -23.291 1.00 97.00 109 LYS A O 1
ATOM 865 N N . ALA A 1 110 ? 4.767 3.581 -21.526 1.00 97.19 110 ALA A N 1
ATOM 866 C CA . ALA A 1 110 ? 3.985 2.609 -20.763 1.00 97.19 110 ALA A CA 1
ATOM 867 C C . ALA A 1 110 ? 2.792 3.278 -20.054 1.00 97.19 110 ALA A C 1
ATOM 869 O O . ALA A 1 110 ? 2.744 3.369 -18.831 1.00 97.19 110 ALA A O 1
ATOM 870 N N . THR A 1 111 ? 1.829 3.789 -20.824 1.00 97.62 111 THR A N 1
ATOM 871 C CA . THR A 1 111 ? 0.694 4.576 -20.305 1.00 97.62 111 THR A CA 1
ATOM 872 C C . THR A 1 111 ? -0.110 3.834 -19.237 1.00 97.62 111 THR A C 1
ATOM 874 O O . THR A 1 111 ? -0.408 4.419 -18.202 1.00 97.62 111 THR A O 1
ATOM 877 N N . SER A 1 112 ? -0.388 2.543 -19.448 1.00 98.00 112 SER A N 1
ATOM 878 C CA . SER A 1 112 ? -1.099 1.693 -18.480 1.00 98.00 112 SER A CA 1
ATOM 879 C C . SER A 1 112 ? -0.374 1.630 -17.130 1.00 98.00 112 SER A C 1
ATOM 881 O O . SER A 1 112 ? -0.978 1.884 -16.087 1.00 98.00 112 SER A O 1
ATOM 883 N N . LEU A 1 113 ? 0.947 1.404 -17.155 1.00 98.19 113 LEU A N 1
ATOM 884 C CA . LEU A 1 113 ? 1.792 1.391 -15.960 1.00 98.19 113 LEU A CA 1
ATOM 885 C C . LEU A 1 113 ? 1.748 2.734 -15.216 1.00 98.19 113 LEU A C 1
ATOM 887 O O . LEU A 1 113 ? 1.604 2.764 -13.995 1.00 98.19 113 LEU A O 1
ATOM 891 N N . HIS A 1 114 ? 1.842 3.852 -15.940 1.00 98.44 114 HIS A N 1
ATOM 892 C CA . HIS A 1 114 ? 1.786 5.187 -15.333 1.00 98.44 114 HIS A CA 1
ATOM 893 C C . HIS A 1 114 ? 0.442 5.455 -14.657 1.00 98.44 114 HIS A C 1
ATOM 895 O O . HIS A 1 114 ? 0.413 5.959 -13.534 1.00 98.44 114 HIS A O 1
ATOM 901 N N . THR A 1 115 ? -0.658 5.068 -15.306 1.00 98.56 115 THR A N 1
ATOM 902 C CA . THR A 1 115 ? -2.010 5.220 -14.762 1.00 98.56 115 THR A CA 1
ATOM 903 C C . THR A 1 115 ? -2.211 4.391 -13.497 1.00 98.56 115 THR A C 1
ATOM 905 O O . THR A 1 115 ? -2.721 4.914 -12.502 1.00 98.56 115 THR A O 1
ATOM 908 N N . VAL A 1 116 ? -1.802 3.118 -13.492 1.00 98.38 116 VAL A N 1
ATOM 909 C CA . VAL A 1 116 ? -1.972 2.268 -12.303 1.00 98.38 116 VAL A CA 1
ATOM 910 C C . VAL A 1 116 ? -1.059 2.713 -11.154 1.00 98.38 116 VAL A C 1
ATOM 912 O O . VAL A 1 116 ? -1.516 2.759 -10.014 1.00 98.38 116 VAL A O 1
ATOM 915 N N . LEU A 1 117 ? 0.176 3.156 -11.432 1.00 98.44 117 LEU A N 1
ATOM 916 C CA . LEU A 1 117 ? 1.067 3.753 -10.425 1.00 98.44 117 LEU A CA 1
ATOM 917 C C . LEU A 1 117 ? 0.430 4.969 -9.752 1.00 98.44 117 LEU A C 1
ATOM 919 O O . LEU A 1 117 ? 0.353 5.023 -8.525 1.00 98.44 117 LEU A O 1
ATOM 923 N N . GLU A 1 118 ? -0.049 5.932 -10.541 1.00 98.50 118 GLU A N 1
ATOM 924 C CA . GLU A 1 118 ? -0.708 7.128 -10.016 1.00 98.50 118 GLU A CA 1
ATOM 925 C C . GLU A 1 118 ? -1.929 6.765 -9.165 1.00 98.50 118 GLU A C 1
ATOM 927 O O . GLU A 1 118 ? -2.074 7.243 -8.039 1.00 98.50 118 GLU A O 1
ATOM 932 N N . THR A 1 119 ? -2.766 5.862 -9.675 1.00 98.56 119 THR A N 1
ATOM 933 C CA . THR A 1 119 ? -3.991 5.412 -9.007 1.00 98.56 119 THR A CA 1
ATOM 934 C C . THR A 1 119 ? -3.685 4.767 -7.654 1.00 98.56 119 THR A C 1
ATOM 936 O O . THR A 1 119 ? -4.278 5.139 -6.637 1.00 98.56 119 THR A O 1
ATOM 939 N N . VAL A 1 120 ? -2.712 3.850 -7.602 1.00 98.50 120 VAL A N 1
ATOM 940 C CA . VAL A 1 120 ? -2.292 3.194 -6.356 1.00 98.50 120 VAL A CA 1
ATOM 941 C C . VAL A 1 120 ? -1.711 4.211 -5.371 1.00 98.50 120 VAL A C 1
ATOM 943 O O . VAL A 1 120 ? -2.075 4.188 -4.197 1.00 98.50 120 VAL A O 1
ATOM 946 N N . ILE A 1 121 ? -0.871 5.151 -5.824 1.00 98.19 121 ILE A N 1
ATOM 947 C CA . ILE A 1 121 ? -0.302 6.206 -4.965 1.00 98.19 121 ILE A CA 1
ATOM 948 C C . ILE A 1 121 ? -1.408 7.051 -4.321 1.00 98.19 121 ILE A C 1
ATOM 950 O O . ILE A 1 121 ? -1.349 7.325 -3.119 1.00 98.19 121 ILE A O 1
ATOM 954 N N . GLN A 1 122 ? -2.414 7.472 -5.092 1.00 98.31 122 GLN A N 1
ATOM 955 C CA . GLN A 1 122 ? -3.512 8.286 -4.564 1.00 98.31 122 GLN A CA 1
ATOM 956 C C . GLN A 1 122 ? -4.361 7.503 -3.563 1.00 98.31 122 GLN A C 1
ATOM 958 O O . GLN A 1 122 ? -4.615 7.986 -2.459 1.00 98.31 122 GLN A O 1
ATOM 963 N N . HIS A 1 123 ? -4.731 6.265 -3.889 1.00 98.06 123 HIS A N 1
ATOM 964 C CA . HIS A 1 123 ? -5.511 5.435 -2.977 1.00 98.06 123 HIS A CA 1
ATOM 965 C C . HIS A 1 123 ? -4.748 5.058 -1.704 1.00 98.06 123 HIS A C 1
ATOM 967 O O . HIS A 1 123 ? -5.364 5.001 -0.643 1.00 98.06 123 HIS A O 1
ATOM 973 N N . MET A 1 124 ? -3.424 4.886 -1.761 1.00 96.69 124 MET A N 1
ATOM 974 C CA . MET A 1 124 ? -2.585 4.709 -0.569 1.00 96.69 124 MET A CA 1
ATOM 975 C C . MET A 1 124 ? -2.661 5.923 0.364 1.00 96.69 124 MET A C 1
ATOM 977 O O . MET A 1 124 ? -2.789 5.763 1.577 1.00 96.69 124 MET A O 1
ATOM 981 N N . LYS A 1 125 ? -2.649 7.145 -0.185 1.00 96.81 125 LYS A N 1
ATOM 982 C CA . LYS A 1 125 ? -2.820 8.380 0.601 1.00 96.81 125 LYS A CA 1
ATOM 983 C C . LYS A 1 125 ? -4.227 8.499 1.185 1.00 96.81 125 LYS A C 1
ATOM 985 O O . LYS A 1 125 ? -4.378 8.902 2.335 1.00 96.81 125 LYS A O 1
ATOM 990 N N . THR A 1 126 ? -5.257 8.111 0.433 1.00 97.88 126 THR A N 1
ATOM 991 C CA . THR A 1 126 ? -6.629 8.041 0.960 1.00 97.88 126 THR A CA 1
ATOM 992 C C . THR A 1 126 ? -6.732 7.027 2.099 1.00 97.88 126 THR A C 1
ATOM 994 O O . THR A 1 126 ? -7.325 7.318 3.134 1.00 97.88 126 THR A O 1
ATOM 997 N N . LEU A 1 127 ? -6.124 5.851 1.936 1.00 97.38 127 LEU A N 1
ATOM 998 C CA . LEU A 1 127 ? -6.120 4.800 2.946 1.00 97.38 127 LEU A CA 1
ATOM 999 C C . LEU A 1 127 ? -5.403 5.259 4.223 1.00 97.38 127 LEU A C 1
ATOM 1001 O O . LEU A 1 127 ? -5.953 5.105 5.310 1.00 97.38 127 LEU A O 1
ATOM 1005 N N . MET A 1 128 ? -4.242 5.908 4.087 1.00 96.62 128 MET A N 1
ATOM 1006 C CA . MET A 1 128 ? -3.515 6.557 5.184 1.00 96.62 128 MET A CA 1
ATOM 1007 C C . MET A 1 128 ? -4.406 7.533 5.965 1.00 96.62 128 MET A C 1
ATOM 1009 O O . MET A 1 128 ? -4.489 7.431 7.187 1.00 96.62 128 MET A O 1
ATOM 1013 N N . HIS A 1 129 ? -5.091 8.449 5.275 1.00 97.25 129 HIS A N 1
ATOM 1014 C CA . HIS A 1 129 ? -5.947 9.446 5.922 1.00 97.25 129 HIS A CA 1
ATOM 1015 C C . HIS A 1 129 ? -7.158 8.817 6.631 1.00 97.25 129 HIS A C 1
ATOM 1017 O O . HIS A 1 129 ? -7.554 9.242 7.719 1.00 97.25 129 HIS A O 1
ATOM 1023 N N . ASN A 1 130 ? -7.731 7.761 6.050 1.00 97.12 130 ASN A N 1
ATOM 1024 C CA . ASN A 1 130 ? -8.806 7.013 6.692 1.00 97.12 130 ASN A CA 1
ATOM 1025 C C . ASN A 1 130 ? -8.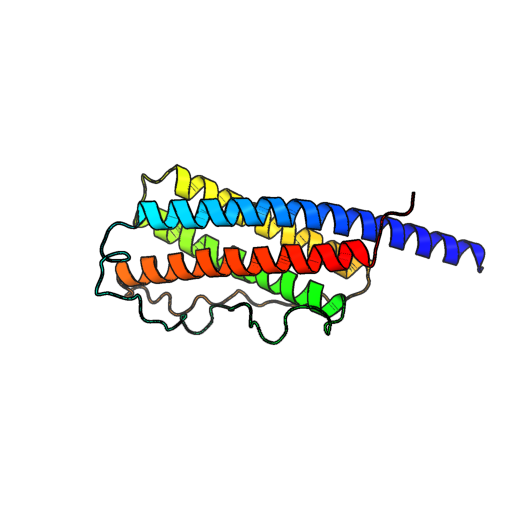323 6.310 7.971 1.00 97.12 130 ASN A C 1
ATOM 1027 O O . ASN A 1 130 ? -9.009 6.363 8.991 1.00 97.12 130 ASN A O 1
ATOM 1031 N N . ILE A 1 131 ? -7.136 5.692 7.939 1.00 97.50 131 ILE A N 1
ATOM 1032 C CA . ILE A 1 131 ? -6.518 5.070 9.119 1.00 97.50 131 ILE A CA 1
ATOM 1033 C C . ILE A 1 131 ? -6.267 6.122 10.203 1.00 97.50 131 ILE A C 1
ATOM 1035 O O . ILE A 1 131 ? -6.651 5.910 11.348 1.00 97.50 131 ILE A O 1
ATOM 1039 N N . GLU A 1 132 ? -5.682 7.267 9.848 1.00 97.00 132 GLU A N 1
ATOM 1040 C CA . GLU A 1 132 ? -5.459 8.388 10.769 1.00 97.00 132 GLU A CA 1
ATOM 1041 C C . GLU A 1 132 ? -6.765 8.843 11.430 1.00 97.00 132 GLU A C 1
ATOM 1043 O O . GLU A 1 132 ? -6.827 8.991 12.649 1.00 97.00 132 GLU A O 1
ATOM 1048 N N . THR A 1 133 ? -7.832 8.985 10.640 1.00 96.19 133 THR A N 1
ATOM 1049 C CA . THR A 1 133 ? -9.160 9.364 11.139 1.00 96.19 133 THR A CA 1
ATOM 1050 C C . THR A 1 133 ? -9.678 8.368 12.179 1.00 96.19 133 THR A C 1
ATOM 1052 O O . THR A 1 133 ? -10.165 8.792 13.226 1.00 96.19 133 THR A O 1
ATOM 1055 N N . ILE A 1 134 ? -9.539 7.061 11.924 1.00 95.62 134 ILE A N 1
ATOM 1056 C CA . ILE A 1 134 ? -9.916 6.000 12.874 1.00 95.62 134 ILE A CA 1
ATOM 1057 C C . ILE A 1 134 ? -9.073 6.092 14.148 1.00 95.62 134 ILE A C 1
ATOM 1059 O O . ILE A 1 134 ? -9.593 5.992 15.254 1.00 95.62 134 ILE A O 1
ATOM 1063 N N . MET A 1 135 ? -7.762 6.289 14.013 1.00 96.44 135 MET A N 1
ATOM 1064 C CA . MET A 1 135 ? -6.870 6.380 15.167 1.00 96.44 135 MET A CA 1
ATOM 1065 C C . MET A 1 135 ? -7.231 7.565 16.061 1.00 96.44 135 MET A C 1
ATOM 1067 O O . MET A 1 135 ? -7.385 7.392 17.267 1.00 96.44 135 MET A O 1
ATOM 1071 N N . VAL A 1 136 ? -7.442 8.744 15.471 1.00 95.69 136 VAL A N 1
ATOM 1072 C CA . VAL A 1 136 ? -7.865 9.946 16.200 1.00 95.69 136 VAL A CA 1
ATOM 1073 C C . VAL A 1 136 ? -9.214 9.724 16.880 1.00 95.69 136 VAL A C 1
ATOM 1075 O O . VAL A 1 136 ? -9.372 10.061 18.052 1.00 95.69 136 VAL A O 1
ATOM 1078 N N . SER A 1 137 ? -10.185 9.119 16.191 1.00 93.56 137 SER A N 1
ATOM 1079 C CA . SER A 1 137 ? -11.519 8.892 16.755 1.00 93.56 137 SER A CA 1
ATOM 1080 C C . SER A 1 137 ? -11.554 7.824 17.854 1.00 93.56 137 SER A C 1
ATOM 1082 O O . SER A 1 137 ? -12.474 7.815 18.671 1.00 93.56 137 SER A O 1
ATOM 1084 N N . MET A 1 138 ? -10.552 6.944 17.904 1.00 92.69 138 MET A N 1
ATOM 1085 C CA . MET A 1 138 ? -10.357 5.949 18.962 1.00 92.69 138 MET A CA 1
ATOM 1086 C C . MET A 1 138 ? -9.399 6.421 20.068 1.00 92.69 138 MET A C 1
ATOM 1088 O O . MET A 1 138 ? -9.107 5.654 20.982 1.00 92.69 138 MET A O 1
ATOM 1092 N N . ASN A 1 139 ? -8.935 7.678 20.024 1.00 94.81 139 ASN A N 1
ATOM 1093 C CA . ASN A 1 139 ? -7.925 8.242 20.931 1.00 94.81 139 ASN A CA 1
ATOM 1094 C C . ASN A 1 139 ? -6.588 7.471 20.933 1.00 94.81 139 ASN A C 1
ATOM 1096 O O . ASN A 1 139 ? -5.885 7.426 21.942 1.00 94.81 139 ASN A O 1
ATOM 1100 N N . PHE A 1 140 ? -6.226 6.866 19.802 1.00 95.81 140 PHE A N 1
ATOM 1101 C CA . PHE A 1 140 ? -4.938 6.208 19.602 1.00 95.81 140 PHE A CA 1
ATOM 1102 C C . PHE A 1 140 ? -3.868 7.186 19.116 1.00 95.81 140 PHE A C 1
ATOM 1104 O O . PHE A 1 140 ? -4.151 8.185 18.453 1.00 95.81 140 PHE A O 1
ATOM 1111 N N . THR A 1 141 ? -2.605 6.874 19.410 1.00 96.44 141 THR A N 1
ATOM 1112 C CA . THR A 1 141 ? -1.478 7.726 19.021 1.00 96.44 141 THR A CA 1
ATOM 1113 C C . THR A 1 141 ? -1.117 7.504 17.557 1.00 96.44 141 THR A C 1
ATOM 1115 O O . THR A 1 141 ? -0.696 6.406 17.181 1.00 96.44 141 THR A O 1
ATOM 1118 N N . VAL A 1 142 ? -1.208 8.554 16.737 1.00 95.38 142 VAL A N 1
ATOM 1119 C CA . VAL A 1 142 ? -0.733 8.546 15.343 1.00 95.38 142 VAL A CA 1
ATOM 1120 C C . VAL A 1 142 ? 0.801 8.672 15.321 1.00 95.38 142 VAL A C 1
ATOM 1122 O O . VAL A 1 142 ? 1.337 9.638 15.874 1.00 95.38 142 VAL A O 1
ATOM 1125 N N . PRO A 1 143 ? 1.542 7.722 14.716 1.00 93.06 143 PRO A N 1
ATOM 1126 C CA . PRO A 1 143 ? 2.996 7.784 14.637 1.00 93.06 143 PRO A CA 1
ATOM 1127 C C . PRO A 1 143 ? 3.464 8.995 13.833 1.00 93.06 143 PRO A C 1
ATOM 1129 O O . PRO A 1 143 ? 2.954 9.267 12.747 1.00 93.06 143 PRO A O 1
ATOM 1132 N N . LYS A 1 144 ? 4.500 9.677 14.323 1.00 88.06 144 LYS A N 1
ATOM 1133 C CA . LYS A 1 144 ? 5.251 10.641 13.513 1.00 88.06 144 LYS A CA 1
ATOM 1134 C C . LYS A 1 144 ? 6.231 9.868 12.641 1.00 88.06 144 LYS A C 1
ATOM 1136 O O . LYS A 1 144 ? 7.031 9.096 13.164 1.00 88.06 144 LYS A O 1
ATOM 1141 N N . ILE A 1 145 ? 6.140 10.061 11.332 1.00 80.50 145 ILE A N 1
ATOM 1142 C CA . ILE A 1 145 ? 7.008 9.410 10.354 1.00 80.50 145 ILE A CA 1
ATOM 1143 C C . ILE A 1 145 ? 7.821 10.492 9.662 1.00 80.50 145 ILE A C 1
ATOM 1145 O O . ILE A 1 145 ? 7.263 11.344 8.972 1.00 80.50 145 ILE A O 1
ATOM 1149 N N . ASP A 1 146 ? 9.136 10.454 9.866 1.00 75.31 146 ASP A N 1
ATOM 1150 C CA . ASP A 1 146 ? 10.068 11.217 9.043 1.00 75.31 146 ASP A CA 1
ATOM 1151 C C . ASP A 1 146 ? 10.016 10.685 7.607 1.00 75.31 146 ASP A C 1
ATOM 1153 O O . ASP A 1 146 ? 9.682 9.517 7.387 1.00 75.31 146 ASP A O 1
ATOM 1157 N N . GLN A 1 147 ? 10.319 11.535 6.619 1.00 64.06 147 GLN A N 1
ATOM 1158 C CA . GLN A 1 147 ? 10.244 11.143 5.209 1.00 64.06 147 GLN A CA 1
ATOM 1159 C C . GLN A 1 147 ? 10.957 9.797 4.977 1.00 64.06 147 GLN A C 1
ATOM 1161 O O . GLN A 1 147 ? 12.148 9.688 5.287 1.00 64.06 147 GLN A O 1
ATOM 1166 N N . PRO A 1 148 ? 10.254 8.777 4.444 1.00 64.81 148 PRO A N 1
ATOM 1167 C CA . PRO A 1 148 ? 10.827 7.457 4.234 1.00 64.81 148 PRO A CA 1
ATOM 1168 C C . PRO A 1 148 ? 12.073 7.565 3.357 1.00 64.81 148 PRO A C 1
ATOM 1170 O O . PRO A 1 148 ? 11.984 7.935 2.185 1.00 64.81 148 PRO A O 1
ATOM 1173 N N . MET A 1 149 ? 13.243 7.245 3.913 1.00 61.09 149 MET A N 1
ATOM 1174 C CA . MET A 1 149 ? 14.470 7.236 3.124 1.00 61.09 149 MET A CA 1
ATOM 1175 C C . MET A 1 149 ? 14.398 6.085 2.124 1.00 61.09 149 MET A C 1
ATOM 1177 O O . MET A 1 149 ? 14.140 4.937 2.497 1.00 61.09 149 MET A O 1
ATOM 1181 N N . LEU A 1 150 ? 14.602 6.391 0.843 1.00 65.00 150 LEU A N 1
ATOM 1182 C CA . LEU A 1 150 ? 14.725 5.357 -0.170 1.00 65.00 150 LEU A CA 1
ATOM 1183 C C . LEU A 1 150 ? 16.077 4.649 0.012 1.00 65.00 150 LEU A C 1
ATOM 1185 O O . LEU A 1 150 ? 17.100 5.326 0.146 1.00 65.00 150 LEU A O 1
ATOM 1189 N N . PRO A 1 151 ? 16.130 3.311 -0.023 1.00 54.56 151 PRO A N 1
ATOM 1190 C CA . PRO A 1 151 ? 17.396 2.591 -0.036 1.00 54.56 151 PRO A CA 1
ATOM 1191 C C . PRO A 1 151 ? 18.243 2.997 -1.248 1.00 54.56 151 PRO A C 1
ATOM 1193 O O . PRO A 1 151 ? 17.865 2.708 -2.381 1.00 54.56 151 PRO A O 1
ATOM 1196 N N . ASN A 1 152 ? 19.376 3.665 -1.003 1.00 51.88 152 ASN A N 1
ATOM 1197 C CA . ASN A 1 152 ? 20.433 3.997 -1.967 1.00 51.88 152 ASN A CA 1
ATOM 1198 C C . ASN A 1 152 ? 19.952 4.277 -3.402 1.00 51.88 152 ASN A C 1
ATOM 1200 O O . ASN A 1 152 ? 20.402 3.647 -4.362 1.00 51.88 152 ASN A O 1
ATOM 1204 N N . SER A 1 153 ? 19.128 5.309 -3.569 1.00 48.28 153 SER A N 1
ATOM 1205 C CA . SER A 1 153 ? 19.007 6.047 -4.829 1.00 48.28 153 SER A CA 1
ATOM 1206 C C . SER A 1 153 ? 20.268 6.883 -5.075 1.00 48.28 153 SER A C 1
ATOM 1208 O O . SER A 1 153 ? 20.202 8.097 -5.256 1.00 48.28 153 SER A O 1
ATOM 1210 N N . ASN A 1 154 ? 21.448 6.258 -5.052 1.00 48.12 154 ASN A N 1
ATOM 1211 C CA . ASN A 1 154 ? 22.625 6.911 -5.599 1.00 48.12 154 ASN A CA 1
ATOM 1212 C C . ASN A 1 154 ? 22.337 7.117 -7.086 1.00 48.12 154 ASN A C 1
ATOM 1214 O O . ASN A 1 154 ? 22.008 6.162 -7.790 1.00 48.12 154 ASN A O 1
ATOM 1218 N N . SER A 1 155 ? 22.513 8.342 -7.569 1.00 48.34 155 SER A N 1
ATOM 1219 C CA . SER A 1 155 ? 22.403 8.769 -8.974 1.00 48.34 155 SER A CA 1
ATOM 1220 C C . SER A 1 155 ? 23.329 8.015 -9.951 1.00 48.34 155 SER A C 1
ATOM 1222 O O . SER A 1 155 ? 23.354 8.310 -11.138 1.00 48.34 155 SER A O 1
ATOM 1224 N N . HIS A 1 156 ? 24.071 7.022 -9.451 1.00 49.03 156 HIS A N 1
ATOM 1225 C CA . HIS A 1 156 ? 24.969 6.125 -10.178 1.00 49.03 156 HIS A CA 1
ATOM 1226 C C . HIS A 1 156 ? 24.462 4.669 -10.209 1.00 49.03 156 HIS A C 1
ATOM 1228 O O . HIS A 1 156 ? 25.166 3.778 -10.681 1.00 49.03 156 HIS A O 1
ATOM 1234 N N . SER A 1 157 ? 23.271 4.390 -9.668 1.00 60.78 157 SER A N 1
ATOM 1235 C CA . SER A 1 157 ? 22.635 3.077 -9.800 1.00 60.78 157 SER A CA 1
ATOM 1236 C C . SER A 1 157 ? 22.159 2.902 -11.244 1.00 60.78 157 SER A C 1
ATOM 1238 O O . SER A 1 157 ? 21.393 3.709 -11.762 1.00 60.78 157 SER A O 1
ATOM 1240 N N . GLY A 1 158 ? 22.666 1.873 -11.923 1.00 73.31 158 GLY A N 1
ATOM 1241 C CA . GLY A 1 158 ? 22.312 1.583 -13.308 1.00 73.31 158 GLY A CA 1
ATOM 1242 C C . GLY A 1 158 ? 20.825 1.256 -13.464 1.00 73.31 158 GLY A C 1
ATOM 1243 O O . GLY A 1 158 ? 20.148 0.845 -12.518 1.00 73.31 158 GLY A O 1
ATOM 1244 N N . SER A 1 159 ? 20.320 1.395 -14.692 1.00 82.88 159 SER A N 1
ATOM 1245 C CA . SER A 1 159 ? 18.911 1.144 -15.028 1.00 82.88 159 SER A CA 1
ATOM 1246 C C . SER A 1 159 ? 18.428 -0.232 -14.558 1.00 82.88 159 SER A C 1
ATOM 1248 O O . SER A 1 159 ? 17.306 -0.363 -14.085 1.00 82.88 159 SER A O 1
ATOM 1250 N N . PHE A 1 160 ? 19.285 -1.257 -14.591 1.00 82.31 160 PHE A N 1
ATOM 1251 C CA . PHE A 1 160 ? 18.965 -2.579 -14.050 1.00 82.31 160 PHE A CA 1
ATOM 1252 C C . PHE A 1 160 ? 18.641 -2.549 -12.546 1.00 82.31 160 PHE A C 1
ATOM 1254 O O . PHE A 1 160 ? 17.627 -3.114 -12.137 1.00 82.31 160 PHE A O 1
ATOM 1261 N N . GLN A 1 161 ? 19.445 -1.871 -11.715 1.00 79.44 161 GLN A N 1
ATOM 1262 C CA . GLN A 1 161 ? 19.170 -1.778 -10.276 1.00 79.44 161 GLN A CA 1
ATOM 1263 C C . GLN A 1 161 ? 17.873 -1.017 -9.986 1.00 79.44 161 GLN A C 1
ATOM 1265 O O . GLN A 1 161 ? 17.125 -1.428 -9.102 1.00 79.44 161 GLN A O 1
ATOM 1270 N N . GLN A 1 162 ? 17.582 0.047 -10.741 1.00 84.50 162 GLN A N 1
ATOM 1271 C CA . GLN A 1 162 ? 16.323 0.790 -10.612 1.00 84.50 162 GLN A CA 1
ATOM 1272 C C . GLN A 1 162 ? 15.115 -0.105 -10.913 1.00 84.50 162 GLN A C 1
ATOM 1274 O O . GLN A 1 162 ? 14.154 -0.121 -10.146 1.00 84.50 162 GLN A O 1
ATOM 1279 N N . LYS A 1 163 ? 15.194 -0.920 -11.973 1.00 87.50 163 LYS A N 1
ATOM 1280 C CA . LYS A 1 163 ? 14.138 -1.881 -12.315 1.00 87.50 163 LYS A CA 1
ATOM 1281 C C . LYS A 1 163 ? 13.942 -2.953 -11.234 1.00 87.50 163 LYS A C 1
ATOM 1283 O O . LYS A 1 163 ? 12.814 -3.264 -10.862 1.00 87.50 163 LYS A O 1
ATOM 1288 N N . VAL A 1 164 ? 15.031 -3.501 -10.685 1.00 84.44 164 VAL A N 1
ATOM 1289 C CA . VAL A 1 164 ? 14.954 -4.470 -9.573 1.00 84.44 164 VAL A CA 1
ATOM 1290 C C . VAL A 1 164 ? 14.332 -3.826 -8.330 1.00 84.44 164 VAL A C 1
ATOM 1292 O O . VAL A 1 164 ? 13.483 -4.433 -7.679 1.00 84.44 164 VAL A O 1
ATOM 1295 N N . LEU A 1 165 ? 14.746 -2.603 -7.986 1.00 84.38 165 LEU A N 1
ATOM 1296 C CA . LEU A 1 165 ? 14.215 -1.872 -6.837 1.00 84.38 165 LEU A CA 1
ATOM 1297 C C . LEU A 1 165 ? 12.717 -1.597 -7.002 1.00 84.38 165 LEU A C 1
ATOM 1299 O O . LEU A 1 165 ? 11.951 -1.881 -6.082 1.00 84.38 165 LEU A O 1
ATOM 1303 N N . GLY A 1 166 ? 12.289 -1.095 -8.162 1.00 90.19 166 GLY A N 1
ATOM 1304 C CA . GLY A 1 166 ? 10.880 -0.806 -8.404 1.00 90.19 166 GLY A CA 1
ATOM 1305 C C . GLY A 1 166 ? 10.006 -2.059 -8.381 1.00 90.19 166 GLY A C 1
ATOM 1306 O O . GLY A 1 166 ? 8.943 -2.025 -7.765 1.00 90.19 166 GLY A O 1
ATOM 1307 N N . TYR A 1 167 ? 10.491 -3.192 -8.904 1.00 90.19 167 TYR A N 1
ATOM 1308 C CA . TYR A 1 167 ? 9.802 -4.479 -8.760 1.00 90.19 167 TYR A CA 1
ATOM 1309 C C . TYR A 1 167 ? 9.610 -4.853 -7.284 1.00 90.19 167 TYR A C 1
ATOM 1311 O O . TYR A 1 167 ? 8.503 -5.172 -6.853 1.00 90.19 167 TYR A O 1
ATOM 1319 N N . ARG A 1 168 ? 10.671 -4.750 -6.471 1.00 85.88 168 ARG A N 1
ATOM 1320 C CA . ARG A 1 168 ? 10.606 -5.062 -5.033 1.00 85.88 168 ARG A CA 1
ATOM 1321 C C . ARG A 1 168 ? 9.650 -4.147 -4.272 1.00 85.88 168 ARG A C 1
ATOM 1323 O O . ARG A 1 168 ? 8.994 -4.613 -3.345 1.00 85.88 168 ARG A O 1
ATOM 1330 N N . ILE A 1 169 ? 9.570 -2.872 -4.648 1.00 90.19 169 ILE A N 1
ATOM 1331 C CA . ILE A 1 169 ? 8.613 -1.922 -4.069 1.00 90.19 169 ILE A CA 1
ATOM 1332 C C . ILE A 1 169 ? 7.179 -2.306 -4.457 1.00 90.19 169 ILE A C 1
ATOM 1334 O O . ILE A 1 169 ? 6.318 -2.331 -3.579 1.00 90.19 169 ILE A O 1
ATOM 1338 N N . CYS A 1 170 ? 6.918 -2.654 -5.722 1.00 93.44 170 CYS A N 1
ATOM 1339 C CA . CYS A 1 170 ? 5.588 -3.085 -6.172 1.00 93.44 170 CYS A CA 1
ATOM 1340 C C . CYS A 1 170 ? 5.143 -4.370 -5.455 1.00 93.44 170 CYS A C 1
ATOM 1342 O O . CYS A 1 170 ? 4.046 -4.418 -4.900 1.00 93.44 170 CYS A O 1
ATOM 1344 N N . LEU A 1 171 ? 6.026 -5.370 -5.368 1.00 90.88 171 LEU A N 1
ATOM 1345 C CA . LEU A 1 171 ? 5.767 -6.612 -4.637 1.00 90.88 171 LEU A CA 1
ATOM 1346 C C . LEU A 1 171 ? 5.537 -6.356 -3.141 1.00 90.88 171 LEU A C 1
ATOM 1348 O O . LEU A 1 171 ? 4.584 -6.863 -2.555 1.00 90.88 171 LEU A O 1
ATOM 1352 N N . GLY A 1 172 ? 6.389 -5.542 -2.514 1.00 89.56 172 GLY A N 1
ATOM 1353 C CA . GLY A 1 172 ? 6.235 -5.174 -1.109 1.00 89.56 172 GLY A CA 1
ATOM 1354 C C . GLY A 1 172 ? 4.905 -4.468 -0.836 1.00 89.56 172 GLY A C 1
ATOM 1355 O O . GLY A 1 172 ? 4.246 -4.775 0.156 1.00 89.56 172 GLY A O 1
ATOM 1356 N N . CYS A 1 173 ? 4.476 -3.579 -1.737 1.00 93.25 173 CYS A N 1
ATOM 1357 C CA . CYS A 1 173 ? 3.185 -2.901 -1.652 1.00 93.25 173 CYS A CA 1
ATOM 1358 C C . CYS A 1 173 ? 2.031 -3.908 -1.701 1.00 93.25 173 CYS A C 1
ATOM 1360 O O . CYS A 1 173 ? 1.148 -3.860 -0.845 1.00 93.25 173 CYS A O 1
ATOM 1362 N N . ASN A 1 174 ? 2.077 -4.855 -2.641 1.00 93.94 174 ASN A N 1
ATOM 1363 C CA . ASN A 1 174 ? 1.071 -5.904 -2.770 1.00 93.94 174 ASN A CA 1
ATOM 1364 C C . ASN A 1 174 ? 0.939 -6.757 -1.498 1.00 93.94 174 ASN A C 1
ATOM 1366 O O . ASN A 1 174 ? -0.168 -6.930 -0.985 1.00 93.94 174 ASN A O 1
ATOM 1370 N N . LEU A 1 175 ? 2.064 -7.217 -0.945 1.00 90.94 175 LEU A N 1
ATOM 1371 C CA . LEU A 1 175 ? 2.083 -8.026 0.278 1.00 90.94 175 LEU A CA 1
ATOM 1372 C C . LEU A 1 175 ? 1.571 -7.245 1.498 1.00 90.94 175 LEU A C 1
ATOM 1374 O O . LEU A 1 175 ? 0.856 -7.790 2.342 1.00 90.94 175 LEU A O 1
ATOM 1378 N N . TRP A 1 176 ? 1.917 -5.959 1.606 1.00 91.12 176 TRP A N 1
ATOM 1379 C CA . TRP A 1 176 ? 1.393 -5.109 2.675 1.00 91.12 176 TRP A CA 1
ATOM 1380 C C . TRP A 1 176 ? -0.109 -4.883 2.550 1.00 91.12 176 TRP A C 1
ATOM 1382 O O . TRP A 1 176 ? -0.799 -4.962 3.561 1.00 91.12 176 TRP A O 1
ATOM 1392 N N . LEU A 1 177 ? -0.626 -4.668 1.341 1.00 94.62 177 LEU A N 1
ATOM 1393 C CA . LEU A 1 177 ? -2.058 -4.475 1.120 1.00 94.62 177 LEU A CA 1
ATOM 1394 C C . LEU A 1 177 ? -2.866 -5.747 1.370 1.00 94.62 177 LEU A C 1
ATOM 1396 O O . LEU A 1 177 ? -3.945 -5.667 1.956 1.00 94.62 177 LEU A O 1
ATOM 1400 N N . GLU A 1 178 ? -2.332 -6.921 1.026 1.00 93.25 178 GLU A N 1
ATOM 1401 C CA . GLU A 1 178 ? -2.937 -8.198 1.417 1.00 93.25 178 GLU A CA 1
ATOM 1402 C C . GLU A 1 178 ? -3.088 -8.289 2.944 1.00 93.25 178 GLU A C 1
ATOM 1404 O O . GLU A 1 178 ? -4.143 -8.665 3.466 1.00 93.25 178 GLU A O 1
ATOM 1409 N N . ARG A 1 179 ? -2.040 -7.911 3.685 1.00 90.38 179 ARG A N 1
ATOM 1410 C CA . ARG A 1 179 ? -2.098 -7.845 5.147 1.00 90.38 179 ARG A CA 1
ATOM 1411 C C . ARG A 1 179 ? -3.110 -6.805 5.621 1.00 90.38 179 ARG A C 1
ATOM 1413 O O . ARG A 1 179 ? -3.887 -7.114 6.519 1.00 90.38 179 ARG A O 1
ATOM 1420 N N . THR A 1 180 ? -3.134 -5.610 5.034 1.00 93.62 180 THR A N 1
ATOM 1421 C CA . THR A 1 180 ? -4.088 -4.558 5.403 1.00 93.62 180 THR A CA 1
ATOM 1422 C C . THR A 1 180 ? -5.526 -5.045 5.276 1.00 93.62 180 THR A C 1
ATOM 1424 O O . THR A 1 180 ? -6.322 -4.816 6.183 1.00 93.62 180 THR A O 1
ATOM 1427 N N . VAL A 1 181 ? -5.852 -5.798 4.221 1.00 95.69 181 VAL A N 1
ATOM 1428 C CA . VAL A 1 181 ? -7.171 -6.432 4.066 1.00 95.69 181 VAL A CA 1
ATOM 1429 C C . VAL A 1 181 ? -7.480 -7.359 5.247 1.00 95.69 181 VAL A C 1
ATOM 1431 O O . VAL A 1 181 ? -8.577 -7.298 5.800 1.00 95.69 181 VAL A O 1
ATOM 1434 N N . LYS A 1 182 ? -6.529 -8.197 5.677 1.00 92.94 182 LYS A N 1
ATOM 1435 C CA . LYS A 1 182 ? -6.716 -9.112 6.821 1.00 92.94 182 LYS A CA 1
ATOM 1436 C C . LYS A 1 182 ? -6.873 -8.355 8.146 1.00 92.94 182 LYS A C 1
ATOM 1438 O O . LYS A 1 182 ? -7.771 -8.673 8.924 1.00 92.94 182 LYS A O 1
ATOM 1443 N N . ASP A 1 183 ? -6.054 -7.331 8.376 1.00 92.81 183 ASP A N 1
ATOM 1444 C CA . ASP A 1 183 ? -6.106 -6.496 9.581 1.00 92.81 183 ASP A CA 1
ATOM 1445 C C . ASP A 1 183 ? -7.444 -5.737 9.667 1.00 92.81 183 ASP A C 1
ATOM 1447 O O . ASP A 1 183 ? -8.083 -5.711 10.719 1.00 92.81 183 ASP A O 1
ATOM 1451 N N . PHE A 1 184 ? -7.929 -5.182 8.552 1.00 94.50 184 PHE A N 1
ATOM 1452 C CA . PHE A 1 184 ? -9.218 -4.491 8.512 1.00 94.50 184 PHE A CA 1
ATOM 1453 C C . PHE A 1 184 ? -10.422 -5.431 8.563 1.00 94.50 184 PHE A C 1
ATOM 1455 O O . PHE A 1 184 ? -11.443 -5.048 9.129 1.00 94.50 184 PHE A O 1
ATOM 1462 N N . ALA A 1 185 ? -10.312 -6.664 8.065 1.00 93.69 185 ALA A N 1
ATOM 1463 C CA . ALA A 1 185 ? -11.333 -7.687 8.287 1.00 93.69 185 ALA A CA 1
ATOM 1464 C C . ALA A 1 185 ? -11.458 -8.041 9.782 1.00 93.69 185 ALA A C 1
ATOM 1466 O O . ALA A 1 185 ? -12.566 -8.193 10.300 1.00 93.69 185 ALA A O 1
ATOM 1467 N N . LEU A 1 186 ? -10.328 -8.126 10.494 1.00 91.81 186 LEU A N 1
ATOM 1468 C CA . LEU A 1 186 ? -10.300 -8.344 11.941 1.00 91.81 186 LEU A CA 1
ATOM 1469 C C . LEU A 1 186 ? -10.876 -7.148 12.714 1.00 91.81 186 LEU A C 1
ATOM 1471 O O . LEU A 1 186 ? -11.664 -7.340 13.634 1.00 91.81 186 LEU A O 1
ATOM 1475 N N . LEU A 1 187 ? -10.534 -5.915 12.334 1.00 92.38 187 LEU A N 1
ATOM 1476 C CA . LEU A 1 187 ? -11.135 -4.720 12.937 1.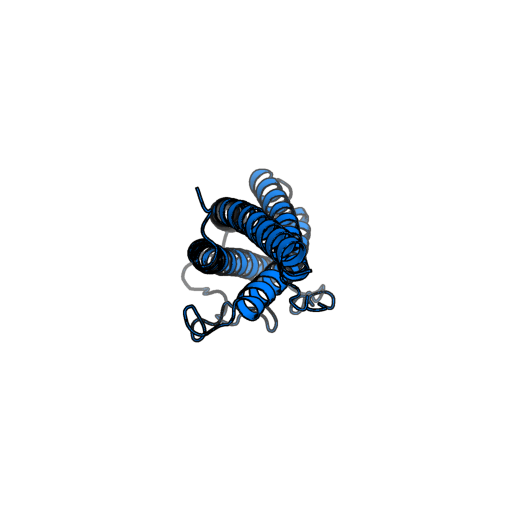00 92.38 187 LEU A CA 1
ATOM 1477 C C . LEU A 1 187 ? -12.645 -4.662 12.664 1.00 92.38 187 LEU A C 1
ATOM 1479 O O . LEU A 1 187 ? -13.423 -4.422 13.581 1.00 92.38 187 LEU A O 1
ATOM 1483 N N . ALA A 1 188 ? -13.087 -4.948 11.439 1.00 92.00 188 ALA A N 1
ATOM 1484 C CA . ALA A 1 188 ? -14.506 -4.963 11.094 1.00 92.00 188 ALA A CA 1
ATOM 1485 C C . ALA A 1 188 ? -15.300 -6.011 11.896 1.00 92.00 188 ALA A C 1
ATOM 1487 O O . ALA A 1 188 ? -16.455 -5.765 12.234 1.00 92.00 188 ALA A O 1
ATOM 1488 N N . SER A 1 189 ? -14.692 -7.152 12.244 1.00 90.25 189 SER A N 1
ATOM 1489 C CA . SER A 1 189 ? -15.345 -8.159 13.093 1.00 90.25 189 SER A CA 1
ATOM 1490 C C . SER A 1 189 ? -15.386 -7.777 14.577 1.00 90.25 189 SER A C 1
ATOM 1492 O O . SER A 1 189 ? -16.329 -8.154 15.268 1.00 90.25 189 SER A O 1
ATOM 1494 N N . ARG A 1 190 ? -14.408 -7.001 15.068 1.00 88.50 190 ARG A N 1
ATOM 1495 C CA . ARG A 1 190 ? -14.377 -6.456 16.443 1.00 88.50 190 ARG A CA 1
ATOM 1496 C C . ARG A 1 190 ? -15.318 -5.268 16.634 1.00 88.50 190 ARG A C 1
ATOM 1498 O O . ARG A 1 190 ? -15.839 -5.070 17.728 1.00 88.50 190 ARG A O 1
ATOM 1505 N N . TYR A 1 191 ? -15.551 -4.507 15.568 1.00 87.94 191 TYR A N 1
ATOM 1506 C CA . TYR A 1 191 ? -16.424 -3.336 15.542 1.00 87.94 191 TYR A CA 1
ATOM 1507 C C . TYR A 1 191 ? -17.553 -3.525 14.510 1.00 87.94 191 TYR A C 1
ATOM 1509 O O . TYR A 1 191 ? -17.606 -2.785 13.523 1.00 87.94 191 TYR A O 1
ATOM 1517 N N . PRO A 1 192 ? -18.444 -4.522 14.694 1.00 76.75 192 PRO A N 1
ATOM 1518 C CA . PRO A 1 192 ? -19.504 -4.814 13.737 1.00 76.75 192 PRO A CA 1
ATOM 1519 C C . PRO A 1 192 ? -20.541 -3.687 13.704 1.00 76.75 192 PRO A C 1
ATOM 1521 O O . PRO A 1 192 ? -20.816 -3.052 14.721 1.00 76.75 192 PRO A O 1
ATOM 1524 N N . SER A 1 193 ? -21.147 -3.459 12.538 1.00 66.31 193 SER A N 1
ATOM 1525 C CA . SER A 1 193 ? -22.293 -2.556 12.414 1.00 66.31 193 SER A CA 1
ATOM 1526 C C . SER A 1 193 ? -23.490 -3.143 13.163 1.00 66.31 193 SER A C 1
ATOM 1528 O O . SER A 1 193 ? -23.961 -4.228 12.825 1.00 66.31 193 SER A O 1
ATOM 1530 N N . SER A 1 194 ? -23.973 -2.438 14.184 1.00 57.47 194 SER A N 1
ATOM 1531 C CA . SER A 1 194 ? -25.231 -2.779 14.850 1.00 57.47 194 SER A CA 1
ATOM 1532 C C . SER A 1 194 ? -26.389 -2.427 13.910 1.00 57.47 194 SER A C 1
ATOM 1534 O O . SER A 1 194 ? -26.472 -1.278 13.473 1.00 57.47 194 SER A O 1
ATOM 1536 N N . PHE A 1 195 ? -27.239 -3.401 13.574 1.00 43.34 195 PHE A N 1
ATOM 1537 C CA . PHE A 1 195 ? -28.533 -3.154 12.926 1.00 43.34 195 PHE A CA 1
ATOM 1538 C C . PHE A 1 195 ? -29.563 -2.665 13.946 1.00 43.34 195 PHE A C 1
ATOM 1540 O O . PHE A 1 195 ? -29.510 -3.150 15.101 1.00 43.34 195 PHE A O 1
#